Protein AF-A0A1Y0IK28-F1 (afdb_monomer)

Organism: NCBI:txid1903704

Foldseek 3Di:
DDDDLVRLVVDPVLVVVLVCCCVPPVLCNVVSVCVNGVVVCLPLNLLVLVVVCVDPVSVPDDGDDDDLVVQDLLNLLVVLLVLLCLLQLPCVLLVFDDFPPRDPDSVLSLLVNLLSLQLSLDRCVPQVRSGLVSCLVCLVPPSNVLQDHSVLSNQSSVCNVSNNPGDHDDDPSLLSNVQSCCVSLPHPDSDDDLVRVLVSLLVQLVVDQELQSLLSSLSNLCSNLQVDPPVSVQSSLQSSLVSLVSHDCPQADQLNVVSCVSNVDDCPDRDHSRDPVSSVVSLSSVSSVLSNVQVVCCVVPVDNDDPTVPPINDPDPD

Structure (mmCIF, N/CA/C/O backbone):
data_AF-A0A1Y0IK28-F1
#
_entry.id   AF-A0A1Y0IK28-F1
#
loop_
_atom_site.group_PDB
_atom_site.id
_atom_site.type_symbol
_atom_site.label_atom_id
_atom_site.label_alt_id
_atom_site.label_comp_id
_atom_site.label_asym_id
_atom_site.label_entity_id
_atom_site.label_seq_id
_atom_site.pdbx_PDB_ins_code
_atom_site.Cartn_x
_atom_site.Cartn_y
_atom_site.Cartn_z
_atom_site.occupancy
_atom_site.B_iso_or_equiv
_atom_site.auth_seq_id
_atom_site.auth_comp_id
_atom_site.auth_asym_id
_atom_site.auth_atom_id
_atom_site.pdbx_PDB_model_num
ATOM 1 N N . MET A 1 1 ? 36.609 -10.888 -15.584 1.00 31.58 1 MET A N 1
ATOM 2 C CA . MET A 1 1 ? 37.318 -10.846 -14.287 1.00 31.58 1 MET A CA 1
ATOM 3 C C . MET A 1 1 ? 36.252 -10.661 -13.217 1.00 31.58 1 MET A C 1
ATOM 5 O O . MET A 1 1 ? 35.307 -9.927 -13.472 1.00 31.58 1 MET A O 1
ATOM 9 N N . VAL A 1 2 ? 36.302 -11.416 -12.121 1.00 33.34 2 VAL A N 1
ATOM 10 C CA . VAL A 1 2 ? 35.296 -11.360 -11.045 1.00 33.34 2 VAL A CA 1
ATOM 11 C C . VAL A 1 2 ? 35.738 -10.275 -10.069 1.00 33.34 2 VAL A C 1
ATOM 13 O O . VAL A 1 2 ? 36.868 -10.359 -9.606 1.00 33.34 2 VAL A O 1
ATOM 16 N N . HIS A 1 3 ? 34.884 -9.293 -9.771 1.00 32.88 3 HIS A N 1
ATOM 17 C CA . HIS A 1 3 ? 35.179 -8.252 -8.784 1.00 32.88 3 HIS A CA 1
ATOM 18 C C . HIS A 1 3 ? 34.252 -8.384 -7.566 1.00 32.88 3 HIS A C 1
ATOM 20 O O . HIS A 1 3 ? 33.034 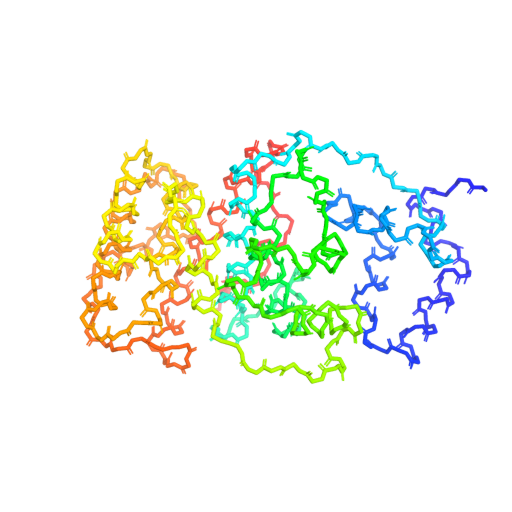-8.498 -7.696 1.00 32.88 3 HIS A O 1
ATOM 26 N N . THR A 1 4 ? 34.844 -8.417 -6.379 1.00 38.03 4 THR A N 1
ATOM 27 C CA . THR A 1 4 ? 34.206 -8.345 -5.060 1.00 38.03 4 THR A CA 1
ATOM 28 C C . THR A 1 4 ? 33.857 -6.893 -4.696 1.00 38.03 4 THR A C 1
ATOM 30 O O . THR A 1 4 ? 34.334 -5.948 -5.326 1.00 38.03 4 THR A O 1
ATOM 33 N N . THR A 1 5 ? 33.042 -6.684 -3.655 1.00 40.84 5 THR A N 1
ATOM 34 C CA . THR A 1 5 ? 32.586 -5.360 -3.170 1.00 40.84 5 THR A CA 1
ATOM 35 C C . THR A 1 5 ? 33.735 -4.378 -2.887 1.00 40.84 5 THR A C 1
ATOM 37 O O . THR A 1 5 ? 33.578 -3.173 -3.057 1.00 40.84 5 THR A O 1
ATOM 40 N N . LEU A 1 6 ? 34.906 -4.892 -2.492 1.00 40.84 6 LEU A N 1
ATOM 41 C CA . LEU A 1 6 ? 36.129 -4.118 -2.237 1.00 40.84 6 LEU A CA 1
ATOM 42 C C . LEU A 1 6 ? 36.927 -3.798 -3.514 1.00 40.84 6 LEU A C 1
ATOM 44 O O . LEU A 1 6 ? 37.669 -2.819 -3.549 1.00 40.84 6 LEU A O 1
ATOM 48 N N . GLU A 1 7 ? 36.769 -4.590 -4.573 1.00 45.28 7 GLU A N 1
ATOM 49 C CA . GLU A 1 7 ? 37.438 -4.367 -5.861 1.00 45.28 7 GLU A CA 1
ATOM 50 C C . GLU A 1 7 ? 36.702 -3.305 -6.699 1.00 45.28 7 GLU A C 1
ATOM 52 O O . GLU A 1 7 ? 37.346 -2.533 -7.404 1.00 45.28 7 GLU A O 1
ATOM 57 N N . TYR A 1 8 ? 35.379 -3.171 -6.528 1.00 48.06 8 TYR A N 1
ATOM 58 C CA . TYR A 1 8 ? 34.545 -2.140 -7.166 1.00 48.06 8 TYR A CA 1
ATOM 59 C C . TYR A 1 8 ? 34.942 -0.711 -6.759 1.00 48.06 8 TYR A C 1
ATOM 61 O O . TYR A 1 8 ? 35.032 0.188 -7.593 1.00 48.06 8 TYR A O 1
ATOM 69 N N . GLN A 1 9 ? 35.254 -0.497 -5.474 1.00 49.47 9 GLN A N 1
ATOM 70 C CA . GLN A 1 9 ? 35.713 0.803 -4.966 1.00 49.47 9 GLN A CA 1
ATOM 71 C C . GLN A 1 9 ? 37.064 1.237 -5.548 1.00 49.47 9 GLN A C 1
ATOM 73 O O . GLN A 1 9 ? 37.469 2.380 -5.339 1.00 49.47 9 GLN A O 1
ATOM 78 N N . ASN A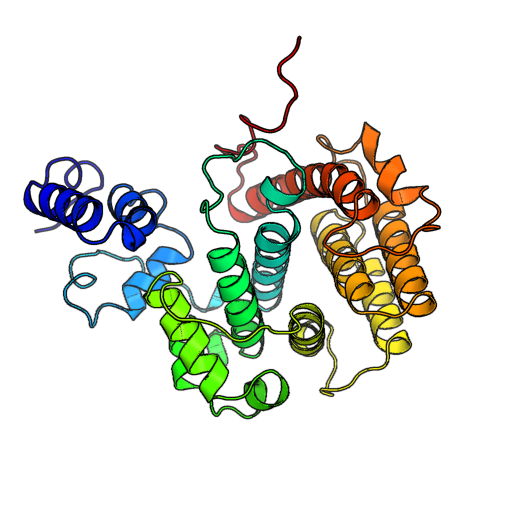 1 10 ? 37.761 0.367 -6.279 1.00 53.41 10 ASN A N 1
ATOM 79 C CA . ASN A 1 10 ? 39.044 0.656 -6.907 1.00 53.41 10 ASN A CA 1
ATOM 80 C C . ASN A 1 10 ? 38.994 0.609 -8.441 1.00 53.41 10 ASN A C 1
ATOM 82 O O . ASN A 1 10 ? 40.014 0.900 -9.059 1.00 53.41 10 ASN A O 1
ATOM 86 N N . ASP A 1 11 ? 37.842 0.308 -9.055 1.00 59.81 11 ASP A N 1
ATOM 87 C CA . ASP A 1 11 ? 37.682 0.291 -10.512 1.00 59.81 11 ASP A CA 1
ATOM 88 C C . ASP A 1 11 ? 37.567 1.733 -11.063 1.00 59.81 11 ASP A C 1
ATOM 90 O O . ASP A 1 11 ? 36.574 2.430 -10.807 1.00 59.81 11 ASP A O 1
ATOM 94 N N . PRO A 1 12 ? 38.570 2.221 -11.823 1.00 63.06 12 PRO A N 1
ATOM 95 C CA . PRO A 1 12 ? 38.566 3.585 -12.344 1.00 63.06 12 PRO A CA 1
ATOM 96 C C . PRO A 1 12 ? 37.476 3.818 -13.393 1.00 63.06 12 PRO A C 1
ATOM 98 O O . PRO A 1 12 ? 36.984 4.937 -13.513 1.00 63.06 12 PRO A O 1
ATOM 101 N N . TRP A 1 13 ? 37.085 2.790 -14.153 1.00 60.28 13 TRP A N 1
ATOM 102 C CA . TRP A 1 13 ? 36.041 2.907 -15.168 1.00 60.28 13 TRP A CA 1
ATOM 103 C C . TRP A 1 13 ? 34.675 3.112 -14.515 1.00 60.28 13 TRP A C 1
ATOM 105 O O . TRP A 1 13 ? 33.950 4.023 -14.908 1.00 60.28 13 TRP A O 1
ATOM 115 N N . LEU A 1 14 ? 34.363 2.354 -13.460 1.00 55.91 14 LEU A N 1
ATOM 116 C CA . LEU A 1 14 ? 33.107 2.497 -12.716 1.00 55.91 14 LEU A CA 1
ATOM 117 C C . LEU A 1 14 ? 33.021 3.835 -11.975 1.00 55.91 14 LEU A C 1
ATOM 119 O O . LEU A 1 14 ? 31.977 4.480 -12.022 1.00 55.91 14 LEU A O 1
ATOM 123 N N . LYS A 1 15 ? 34.120 4.307 -11.369 1.00 64.19 15 LYS A N 1
ATOM 124 C CA . LYS A 1 15 ? 34.182 5.655 -10.769 1.00 64.19 15 LYS A CA 1
ATOM 125 C C . LYS A 1 15 ? 34.007 6.771 -11.795 1.00 64.19 15 LYS A C 1
ATOM 127 O O . LYS A 1 15 ? 33.359 7.779 -11.508 1.00 64.19 15 LYS A O 1
ATOM 132 N N . ASN A 1 16 ? 34.580 6.603 -12.986 1.00 63.50 16 ASN A N 1
ATOM 133 C CA . ASN A 1 16 ? 34.434 7.563 -14.075 1.00 63.50 16 ASN A CA 1
ATOM 134 C C . ASN A 1 16 ? 33.017 7.543 -14.651 1.00 63.50 16 ASN A C 1
ATOM 136 O O . ASN A 1 16 ? 32.470 8.609 -14.908 1.00 63.50 16 ASN A O 1
ATOM 140 N N . LEU A 1 17 ? 32.396 6.368 -14.790 1.00 62.00 17 LEU A N 1
ATOM 141 C CA . LEU A 1 17 ? 30.993 6.232 -15.178 1.00 62.00 17 LEU A CA 1
ATOM 142 C C . LEU A 1 17 ? 30.073 6.866 -14.131 1.00 62.00 17 LEU A C 1
ATOM 144 O O . LEU A 1 17 ? 29.188 7.635 -14.485 1.00 62.00 17 LEU A O 1
ATOM 148 N N . GLU A 1 18 ? 30.310 6.606 -12.845 1.00 63.19 18 GLU A N 1
ATOM 149 C CA . GLU A 1 18 ? 29.593 7.241 -11.741 1.00 63.19 18 GLU A CA 1
ATOM 150 C C . GLU A 1 18 ? 29.723 8.767 -11.792 1.00 63.19 18 GLU A C 1
ATOM 152 O O . GLU A 1 18 ? 28.719 9.470 -11.711 1.00 63.19 18 GLU A O 1
ATOM 157 N N . SER A 1 19 ? 30.938 9.287 -11.972 1.00 66.44 19 SER A N 1
ATOM 158 C CA . SER A 1 19 ? 31.191 10.730 -12.056 1.00 66.44 19 SER A CA 1
ATOM 159 C C . SER A 1 19 ? 30.551 11.350 -13.300 1.00 66.44 19 SER A C 1
ATOM 161 O O . SER A 1 19 ? 29.921 12.400 -13.206 1.00 66.44 19 SER A O 1
ATOM 163 N N . TYR A 1 20 ? 30.643 10.675 -14.448 1.00 61.88 20 TYR A N 1
ATOM 164 C CA . TYR A 1 20 ? 30.034 11.098 -15.707 1.00 61.88 20 TYR A CA 1
ATOM 165 C C . TYR A 1 20 ? 28.509 11.139 -15.606 1.00 61.88 20 TYR A C 1
ATOM 167 O O . TYR A 1 20 ? 27.895 12.151 -15.939 1.00 61.88 20 TYR A O 1
ATOM 175 N N . LEU A 1 21 ? 27.894 10.070 -15.094 1.00 57.62 21 LEU A N 1
ATOM 176 C CA . LEU A 1 21 ? 26.455 10.020 -14.861 1.00 57.62 21 LEU A CA 1
ATOM 177 C C . LEU A 1 21 ? 26.047 11.091 -13.850 1.00 57.62 21 LEU A C 1
ATOM 179 O O . LEU A 1 21 ? 25.073 11.791 -14.094 1.00 57.62 21 LEU A O 1
ATOM 183 N N . LYS A 1 22 ? 26.825 11.313 -12.783 1.00 62.31 22 LYS A N 1
ATOM 184 C CA . LYS A 1 22 ? 26.540 12.379 -11.813 1.00 62.31 22 LYS A CA 1
ATOM 185 C C . LYS A 1 22 ? 26.588 13.784 -12.396 1.00 62.31 22 LYS A C 1
ATOM 187 O O . LYS A 1 22 ? 25.794 14.638 -12.008 1.00 62.31 22 LYS A O 1
ATOM 192 N N . GLN A 1 23 ? 27.518 14.018 -13.312 1.00 63.25 23 GLN A N 1
ATOM 193 C CA . GLN A 1 23 ? 27.757 15.324 -13.910 1.00 63.25 23 GLN A CA 1
ATOM 194 C C . GLN A 1 23 ? 26.798 15.634 -15.066 1.00 63.25 23 GLN A C 1
ATOM 196 O O . GLN A 1 23 ? 26.321 16.760 -15.180 1.00 63.25 23 GLN A O 1
ATOM 201 N N . HIS A 1 24 ? 26.526 14.655 -15.927 1.00 55.44 24 HIS A N 1
ATOM 202 C CA . HIS A 1 24 ? 25.790 14.855 -17.181 1.00 55.44 24 HIS A CA 1
ATOM 203 C C . HIS A 1 24 ? 24.359 14.327 -17.141 1.00 55.44 24 HIS A C 1
ATOM 205 O O . HIS A 1 24 ? 23.525 14.741 -17.944 1.00 55.44 24 HIS A O 1
ATOM 211 N N . HIS A 1 25 ? 24.065 13.441 -16.194 1.00 51.84 25 HIS A N 1
ATOM 212 C CA . HIS A 1 25 ? 22.750 12.852 -16.012 1.00 51.84 25 HIS A CA 1
ATOM 213 C C . HIS A 1 25 ? 22.381 12.768 -14.519 1.00 51.84 25 HIS A C 1
ATOM 215 O O . HIS A 1 25 ? 22.138 11.671 -14.004 1.00 51.84 25 HIS A O 1
ATOM 221 N N . PRO A 1 26 ? 22.330 13.909 -13.801 1.00 50.34 26 PRO A N 1
ATOM 222 C CA . PRO A 1 26 ? 22.114 13.951 -12.351 1.00 50.34 26 PRO A CA 1
ATOM 223 C C . PRO A 1 26 ? 20.830 13.240 -11.887 1.00 50.34 26 PRO A C 1
ATOM 225 O O . PRO A 1 26 ? 20.744 12.812 -10.736 1.00 50.34 26 PRO A O 1
ATOM 228 N N . GLN A 1 27 ? 19.860 13.028 -12.782 1.00 41.38 27 GLN A N 1
ATOM 229 C CA . GLN A 1 27 ? 18.678 12.192 -12.556 1.00 41.38 27 GLN A CA 1
ATOM 230 C C . GLN A 1 27 ? 19.004 10.721 -12.215 1.00 41.38 27 GLN A C 1
ATOM 232 O O . GLN A 1 27 ? 18.218 10.049 -11.552 1.00 41.38 27 GLN A O 1
ATOM 237 N N . PHE A 1 28 ? 20.178 10.210 -12.603 1.00 44.12 28 PHE A N 1
ATOM 238 C CA . PHE A 1 28 ? 20.626 8.851 -12.285 1.00 44.12 28 PHE A CA 1
ATOM 239 C C . PHE A 1 28 ? 21.413 8.759 -10.966 1.00 44.12 28 PHE A C 1
ATOM 241 O O . PHE A 1 28 ? 21.763 7.652 -10.562 1.00 44.12 28 PHE A O 1
ATOM 248 N N . ASN A 1 29 ? 21.649 9.868 -10.247 1.00 45.81 29 ASN A N 1
ATOM 249 C CA . ASN A 1 29 ? 22.513 9.924 -9.053 1.00 45.81 29 ASN A CA 1
ATOM 250 C C . ASN A 1 29 ? 22.193 8.876 -7.987 1.00 45.81 29 ASN A C 1
ATOM 252 O O . ASN A 1 29 ? 23.097 8.291 -7.397 1.00 45.81 29 ASN A O 1
ATOM 256 N N . SER A 1 30 ? 20.909 8.623 -7.747 1.00 41.22 30 SER A N 1
ATOM 257 C CA . SER A 1 30 ? 20.460 7.648 -6.750 1.00 41.22 30 SER A CA 1
ATOM 258 C C . SER A 1 30 ? 20.647 6.199 -7.209 1.00 41.22 30 SER A C 1
ATOM 260 O O . SER A 1 30 ? 20.911 5.330 -6.389 1.00 41.22 30 SER A O 1
ATOM 262 N N . THR A 1 31 ? 20.558 5.925 -8.509 1.00 47.31 31 THR A N 1
ATOM 263 C CA . THR A 1 31 ? 20.833 4.603 -9.095 1.00 47.31 31 THR A CA 1
ATOM 264 C C . THR A 1 31 ? 22.338 4.347 -9.171 1.00 47.31 31 THR A C 1
ATOM 266 O O . THR A 1 31 ? 22.787 3.247 -8.872 1.00 47.31 31 THR A O 1
ATOM 269 N N . VAL A 1 32 ? 23.122 5.385 -9.458 1.00 49.44 32 VAL A N 1
ATOM 270 C CA . VAL A 1 32 ? 24.588 5.365 -9.446 1.00 49.44 32 VAL A CA 1
ATOM 271 C C . VAL A 1 32 ? 25.138 5.121 -8.036 1.00 49.44 32 VAL A C 1
ATOM 273 O O . VAL A 1 32 ? 25.991 4.257 -7.870 1.00 49.44 32 VAL A O 1
ATOM 276 N N . ALA A 1 33 ? 24.596 5.798 -7.015 1.00 46.38 33 ALA A N 1
ATOM 277 C CA . ALA A 1 33 ? 24.985 5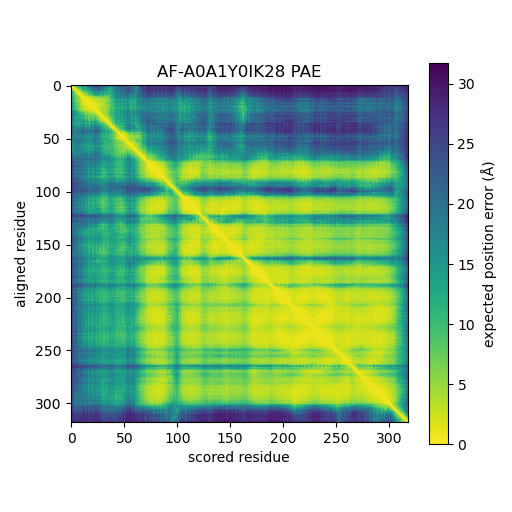.606 -5.612 1.00 46.38 33 ALA A CA 1
ATOM 278 C C . ALA A 1 33 ? 24.696 4.182 -5.082 1.00 46.38 33 ALA A C 1
ATOM 280 O O . ALA A 1 33 ? 25.389 3.686 -4.196 1.00 46.38 33 ALA A O 1
ATOM 281 N N . LEU A 1 34 ? 23.679 3.510 -5.633 1.00 45.28 34 LEU A N 1
ATOM 282 C CA . LEU A 1 34 ? 23.319 2.127 -5.294 1.00 45.28 34 LEU A CA 1
ATOM 283 C C . LEU A 1 34 ? 24.164 1.098 -6.058 1.00 45.28 34 LEU A C 1
ATOM 285 O O . LEU A 1 34 ? 24.439 0.016 -5.552 1.00 45.28 34 LEU A O 1
ATOM 289 N N . VAL A 1 35 ? 24.598 1.450 -7.267 1.00 47.09 35 VAL A N 1
ATOM 290 C CA . VAL A 1 35 ? 25.554 0.684 -8.075 1.00 47.09 35 VAL A CA 1
ATOM 291 C C . VAL A 1 35 ? 26.956 0.709 -7.442 1.00 47.09 35 VAL A C 1
ATOM 293 O O . VAL A 1 35 ? 27.664 -0.292 -7.495 1.00 47.09 35 VAL A O 1
ATOM 296 N N . SER A 1 36 ? 27.321 1.796 -6.752 1.00 42.22 36 SER A N 1
ATOM 297 C CA . SER A 1 36 ? 28.566 1.913 -5.977 1.00 42.22 36 SER A CA 1
ATOM 298 C C . SER A 1 36 ? 28.590 1.166 -4.634 1.00 42.22 36 SER A C 1
ATOM 300 O O . SER A 1 36 ? 29.669 0.987 -4.071 1.00 42.22 36 SER A O 1
ATOM 302 N N . ASP A 1 37 ? 27.442 0.697 -4.130 1.00 44.97 37 ASP A N 1
ATOM 303 C CA . ASP A 1 37 ? 27.337 -0.088 -2.891 1.00 44.97 37 ASP A CA 1
ATOM 304 C C . ASP A 1 37 ? 26.511 -1.370 -3.103 1.00 44.97 37 ASP A C 1
ATOM 306 O O . ASP A 1 37 ? 25.356 -1.507 -2.686 1.00 44.97 37 ASP A O 1
ATOM 310 N N . LEU A 1 38 ? 27.144 -2.347 -3.760 1.00 43.50 38 LEU A N 1
ATOM 311 C CA . LEU A 1 38 ? 26.556 -3.649 -4.097 1.00 43.50 38 LEU A CA 1
ATOM 312 C C . LEU A 1 38 ? 26.095 -4.466 -2.873 1.00 43.50 38 LEU A C 1
ATOM 314 O O . LEU A 1 38 ? 25.315 -5.404 -3.038 1.00 43.50 38 LEU A O 1
ATOM 318 N N . SER A 1 39 ? 26.523 -4.119 -1.652 1.00 38.53 39 SER A N 1
ATOM 319 C CA . SER A 1 39 ? 26.063 -4.791 -0.428 1.00 38.53 39 SER A CA 1
ATOM 320 C C . SER A 1 39 ? 24.572 -4.532 -0.148 1.00 38.53 39 SER A C 1
ATOM 322 O O . SER A 1 39 ? 23.845 -5.436 0.277 1.00 38.53 39 SER A O 1
ATOM 324 N N . ASN A 1 40 ? 24.086 -3.342 -0.519 1.00 37.53 40 ASN A N 1
ATOM 325 C CA . ASN A 1 40 ? 22.688 -2.921 -0.411 1.00 37.53 40 ASN A CA 1
ATOM 326 C C . ASN A 1 40 ? 21.835 -3.296 -1.645 1.00 37.53 40 ASN A C 1
ATOM 328 O O . ASN A 1 40 ? 20.605 -3.211 -1.607 1.00 37.53 40 ASN A O 1
ATOM 332 N N . ALA A 1 41 ? 22.460 -3.757 -2.737 1.00 39.16 41 ALA A N 1
ATOM 333 C CA . ALA A 1 41 ? 21.777 -4.187 -3.965 1.00 39.16 41 ALA A CA 1
ATOM 334 C C . ALA A 1 41 ? 21.125 -5.585 -3.863 1.00 39.16 41 ALA A C 1
ATOM 336 O O . ALA A 1 41 ? 20.357 -5.973 -4.744 1.00 39.16 41 ALA A O 1
ATOM 337 N N . SER A 1 42 ? 21.390 -6.322 -2.781 1.00 34.81 42 SER A N 1
ATOM 338 C CA . SER A 1 42 ? 20.982 -7.716 -2.526 1.00 34.81 42 SER A CA 1
ATOM 339 C C . SER A 1 42 ? 19.464 -7.957 -2.436 1.00 34.81 42 SER A C 1
ATOM 341 O O . SER A 1 42 ? 19.009 -9.093 -2.531 1.00 34.81 42 SER A O 1
ATOM 343 N N . GLY A 1 43 ? 18.654 -6.902 -2.309 1.00 47.16 43 GLY A N 1
ATOM 344 C CA . GLY A 1 43 ? 17.189 -6.990 -2.299 1.00 47.16 43 GLY A CA 1
ATOM 345 C C . GLY A 1 43 ? 16.542 -6.919 -3.691 1.00 47.16 43 GLY A C 1
ATOM 346 O O . GLY A 1 43 ? 17.064 -7.417 -4.684 1.00 47.16 43 GLY A O 1
ATOM 347 N N . PHE A 1 44 ? 15.395 -6.237 -3.780 1.00 39.41 44 PHE A N 1
ATOM 348 C CA . PHE A 1 44 ? 14.573 -6.068 -4.993 1.00 39.41 44 PHE A CA 1
ATOM 349 C C . PHE A 1 44 ? 15.308 -5.495 -6.226 1.00 39.41 44 PHE A C 1
ATOM 351 O O . PHE A 1 44 ? 14.817 -5.651 -7.340 1.00 39.41 44 PHE A O 1
ATOM 358 N N . PHE A 1 45 ? 16.475 -4.864 -6.050 1.00 45.56 45 PHE A N 1
ATOM 359 C CA . PHE A 1 45 ? 17.283 -4.297 -7.137 1.00 45.56 45 PHE A CA 1
ATOM 360 C C . PHE A 1 45 ? 18.143 -5.330 -7.871 1.00 45.56 45 PHE A C 1
ATOM 362 O O . PHE A 1 45 ? 18.262 -5.234 -9.089 1.00 45.56 45 PHE A O 1
ATOM 369 N N . SER A 1 46 ? 18.684 -6.336 -7.172 1.00 43.81 46 SER A N 1
ATOM 370 C CA . SER A 1 46 ? 19.390 -7.465 -7.796 1.00 43.81 46 SER A CA 1
ATOM 371 C C . SER A 1 46 ? 18.535 -8.057 -8.927 1.00 43.81 46 SER A C 1
ATOM 373 O O . SER A 1 46 ? 18.953 -8.137 -10.080 1.00 43.81 46 SER A O 1
ATOM 375 N N . ARG A 1 47 ? 17.264 -8.327 -8.628 1.00 46.72 47 ARG A N 1
ATOM 376 C CA . ARG A 1 47 ? 16.246 -8.808 -9.564 1.00 46.72 47 ARG A CA 1
ATOM 377 C C . ARG A 1 47 ? 16.054 -7.905 -10.784 1.00 46.72 47 ARG A C 1
ATOM 379 O O . ARG A 1 47 ? 16.003 -8.417 -11.897 1.00 46.72 47 ARG A O 1
ATOM 386 N N . ASP A 1 48 ? 15.928 -6.596 -10.591 1.00 49.09 48 ASP A N 1
ATOM 387 C CA . ASP A 1 48 ? 15.711 -5.654 -11.696 1.00 49.09 48 ASP A CA 1
ATOM 388 C C . ASP A 1 48 ? 16.953 -5.572 -12.604 1.00 49.09 48 ASP A C 1
ATOM 390 O O . ASP A 1 48 ? 16.823 -5.594 -13.826 1.00 49.09 48 ASP A O 1
ATOM 394 N N . ILE A 1 49 ? 18.156 -5.611 -12.020 1.00 49.50 49 ILE A N 1
ATOM 395 C CA . ILE A 1 49 ? 19.428 -5.674 -12.757 1.00 49.50 49 ILE A CA 1
ATOM 396 C C . ILE A 1 49 ? 19.542 -6.986 -13.550 1.00 49.50 49 ILE A C 1
ATOM 398 O O . ILE A 1 49 ? 19.930 -6.960 -14.715 1.00 49.50 49 ILE A O 1
ATOM 402 N N . ARG A 1 50 ? 19.148 -8.134 -12.969 1.00 53.12 50 ARG A N 1
ATOM 403 C CA . ARG A 1 50 ? 19.116 -9.443 -13.660 1.00 53.12 50 ARG A CA 1
ATOM 404 C C . ARG A 1 50 ? 18.266 -9.395 -14.923 1.00 53.12 50 ARG A C 1
ATOM 406 O O . ARG A 1 50 ? 18.654 -9.929 -15.952 1.00 53.12 50 ARG A O 1
ATOM 413 N N . LEU A 1 51 ? 17.077 -8.807 -14.817 1.00 46.84 51 LEU A N 1
ATOM 414 C CA . LEU A 1 51 ? 16.115 -8.737 -15.915 1.00 46.84 51 LEU A CA 1
ATOM 415 C C . LEU A 1 51 ? 16.554 -7.739 -16.995 1.00 46.84 51 LEU A C 1
ATOM 417 O O . LEU A 1 51 ? 16.208 -7.916 -18.159 1.00 46.84 51 LEU A O 1
ATOM 421 N N . ALA A 1 52 ? 17.349 -6.737 -16.620 1.00 50.19 52 ALA A N 1
ATOM 422 C CA . ALA A 1 52 ? 17.943 -5.766 -17.527 1.00 50.19 52 ALA A CA 1
ATOM 423 C C . ALA A 1 52 ? 19.320 -6.193 -18.075 1.00 50.19 52 ALA A C 1
ATOM 425 O O . ALA A 1 52 ? 19.960 -5.397 -18.755 1.00 50.19 52 ALA A O 1
ATOM 426 N N . GLN A 1 53 ? 19.768 -7.440 -17.852 1.00 52.75 53 GLN A N 1
ATOM 427 C CA . GLN A 1 53 ? 21.057 -7.951 -18.354 1.00 52.75 53 GLN A CA 1
ATOM 428 C C . GLN A 1 53 ? 21.199 -7.924 -19.881 1.00 52.75 53 GLN A C 1
ATOM 430 O O . GLN A 1 53 ? 22.292 -8.143 -20.371 1.00 52.75 53 GLN A O 1
ATOM 435 N N . ASN A 1 54 ? 20.138 -7.643 -20.638 1.00 43.81 54 ASN A N 1
ATOM 436 C CA . ASN A 1 54 ? 20.232 -7.429 -22.085 1.00 43.81 54 ASN A CA 1
ATOM 437 C C . ASN A 1 54 ? 20.734 -6.018 -22.460 1.00 43.81 54 ASN A C 1
ATOM 439 O O . ASN A 1 54 ? 20.813 -5.697 -23.644 1.00 43.81 54 ASN A O 1
ATOM 443 N N . PHE A 1 55 ? 20.999 -5.149 -21.479 1.00 43.16 55 PHE A N 1
ATOM 444 C CA . PHE A 1 55 ? 21.542 -3.811 -21.698 1.00 43.16 55 PHE A CA 1
ATOM 445 C C . PHE A 1 55 ? 23.015 -3.748 -21.261 1.00 43.16 55 PHE A C 1
ATOM 447 O O . PHE A 1 55 ? 23.329 -4.181 -20.147 1.00 43.16 55 PHE A O 1
ATOM 454 N N . PRO A 1 56 ? 23.901 -3.098 -22.043 1.00 43.91 56 PRO A N 1
ATOM 455 C CA . PRO A 1 56 ? 25.349 -3.111 -21.801 1.00 43.91 56 PRO A CA 1
ATOM 456 C C . PRO A 1 56 ? 25.776 -2.631 -20.410 1.00 43.91 56 PRO A C 1
ATOM 458 O O . PRO A 1 56 ? 26.759 -3.110 -19.851 1.00 43.91 56 PRO A O 1
ATOM 461 N N . VAL A 1 57 ? 25.032 -1.685 -19.826 1.00 43.06 57 VAL A N 1
ATOM 462 C CA . VAL A 1 57 ? 25.336 -1.157 -18.489 1.00 43.06 57 VAL A CA 1
ATOM 463 C C . VAL A 1 57 ? 25.093 -2.191 -17.389 1.00 43.06 57 VAL A C 1
ATOM 465 O O . VAL A 1 57 ? 25.769 -2.142 -16.367 1.00 43.06 57 VAL A O 1
ATOM 468 N N . TYR A 1 58 ? 24.165 -3.134 -17.595 1.00 45.88 58 TYR A N 1
ATOM 469 C CA . TYR A 1 58 ? 23.772 -4.114 -16.584 1.00 45.88 58 TYR A CA 1
ATOM 470 C C . TYR A 1 58 ? 24.425 -5.496 -16.759 1.00 45.88 58 TYR A C 1
ATOM 472 O O . TYR A 1 58 ? 24.445 -6.287 -15.814 1.00 45.88 58 TYR A O 1
ATOM 480 N N . GLU A 1 59 ? 25.001 -5.776 -17.932 1.00 49.03 59 GLU A N 1
ATOM 481 C CA . GLU A 1 59 ? 25.738 -7.015 -18.243 1.00 49.03 59 GLU A CA 1
ATOM 482 C C . GLU A 1 59 ? 26.947 -7.251 -17.326 1.00 49.03 59 GLU A C 1
ATOM 484 O O . GLU A 1 59 ? 27.334 -8.393 -17.075 1.00 49.03 59 GLU A O 1
ATOM 489 N N . SER A 1 60 ? 27.533 -6.178 -16.791 1.00 50.03 60 SER A N 1
ATOM 490 C CA . SER A 1 60 ? 28.707 -6.232 -15.915 1.00 50.03 60 SER A CA 1
ATOM 491 C C . SER A 1 60 ? 28.389 -6.668 -14.479 1.00 50.03 60 SER A C 1
ATOM 493 O O . SER A 1 60 ? 29.300 -7.053 -13.740 1.00 50.03 60 SER A O 1
ATOM 495 N N . PHE A 1 61 ? 27.115 -6.656 -14.063 1.00 49.47 61 PHE A N 1
ATOM 496 C CA . PHE A 1 61 ? 26.738 -7.004 -12.695 1.00 49.47 61 PHE A CA 1
ATOM 497 C C . PHE A 1 61 ? 26.567 -8.511 -12.506 1.00 49.47 61 PHE A C 1
ATOM 499 O O . PHE A 1 61 ? 25.782 -9.184 -13.185 1.00 49.47 61 PHE A O 1
ATOM 506 N N . ARG A 1 62 ? 27.234 -9.044 -11.478 1.00 50.53 62 ARG A N 1
ATOM 507 C CA . ARG A 1 62 ? 26.972 -10.392 -10.975 1.00 50.53 62 ARG A CA 1
ATOM 508 C C . ARG A 1 62 ? 25.785 -10.349 -10.021 1.00 50.53 62 ARG A C 1
ATOM 510 O O . ARG A 1 62 ? 25.889 -9.840 -8.912 1.00 50.53 62 ARG A O 1
ATOM 517 N N . VAL A 1 63 ? 24.673 -10.926 -10.455 1.00 54.62 63 VAL A N 1
ATOM 518 C CA . VAL A 1 63 ? 23.436 -10.970 -9.676 1.00 54.62 63 VAL A CA 1
ATOM 519 C C . VAL A 1 63 ? 23.140 -12.398 -9.213 1.00 54.62 63 VAL A C 1
ATOM 521 O O . VAL A 1 63 ? 23.289 -13.349 -9.987 1.00 54.62 63 VAL A O 1
ATOM 524 N N . GLU A 1 64 ? 22.697 -12.567 -7.970 1.00 54.19 64 GLU A N 1
ATOM 525 C CA . GLU A 1 64 ? 22.207 -13.855 -7.476 1.00 54.19 64 GLU A CA 1
ATOM 526 C C . GLU A 1 64 ? 20.881 -14.269 -8.152 1.00 54.19 64 GLU A C 1
ATOM 528 O O . GLU A 1 64 ? 20.080 -13.417 -8.548 1.00 54.19 64 GLU A O 1
ATOM 533 N N . PRO A 1 65 ? 20.629 -15.577 -8.346 1.00 53.38 65 PRO A N 1
ATOM 534 C CA . PRO A 1 65 ? 19.353 -16.051 -8.866 1.00 53.38 65 PRO A CA 1
ATOM 535 C C . PRO A 1 65 ? 18.216 -15.702 -7.904 1.00 53.38 65 PRO A C 1
ATOM 537 O O . PRO A 1 65 ? 18.280 -15.981 -6.711 1.00 53.38 65 PRO A O 1
ATOM 540 N N . VAL A 1 66 ? 17.139 -15.139 -8.441 1.00 56.38 66 VAL A N 1
ATOM 541 C CA . VAL A 1 66 ? 15.952 -14.799 -7.655 1.00 56.38 66 VAL A CA 1
ATOM 542 C C . VAL A 1 66 ? 15.132 -16.063 -7.425 1.00 56.38 66 VAL A C 1
ATOM 544 O O . VAL A 1 66 ? 14.675 -16.684 -8.387 1.00 56.38 66 VAL A O 1
ATOM 547 N N . ASN A 1 67 ? 14.921 -16.431 -6.159 1.00 59.53 67 ASN A N 1
ATOM 548 C CA . ASN A 1 67 ? 14.005 -17.511 -5.810 1.00 59.53 67 ASN A CA 1
ATOM 549 C C . ASN A 1 67 ? 12.562 -17.073 -6.110 1.00 59.53 67 ASN A C 1
ATOM 551 O O . ASN A 1 67 ? 12.018 -16.207 -5.427 1.00 59.53 67 ASN A O 1
ATOM 555 N N . ARG A 1 68 ? 11.944 -17.657 -7.141 1.00 57.91 68 ARG A N 1
ATOM 556 C CA . ARG A 1 68 ? 10.567 -17.332 -7.552 1.00 57.91 68 ARG A CA 1
ATOM 557 C C . ARG A 1 68 ? 9.540 -17.710 -6.485 1.00 57.91 68 ARG A C 1
ATOM 559 O O . ARG A 1 68 ? 8.553 -16.996 -6.336 1.00 57.91 68 ARG A O 1
ATOM 566 N N . ASP A 1 69 ? 9.823 -18.751 -5.707 1.00 59.31 69 ASP A N 1
ATOM 567 C CA . ASP A 1 69 ? 8.936 -19.262 -4.658 1.00 59.31 69 ASP A CA 1
ATOM 568 C C . ASP A 1 69 ? 8.985 -18.414 -3.386 1.00 59.31 69 ASP A C 1
ATOM 570 O O . ASP A 1 69 ? 8.132 -18.553 -2.514 1.00 59.31 69 ASP A O 1
ATOM 574 N N . ALA A 1 70 ? 9.940 -17.480 -3.288 1.00 59.03 70 ALA A N 1
ATOM 575 C CA . ALA A 1 70 ? 9.898 -16.475 -2.238 1.00 59.03 70 ALA A CA 1
ATOM 576 C C . ALA A 1 70 ? 8.652 -15.580 -2.384 1.00 59.03 70 ALA A C 1
ATOM 578 O O . ALA A 1 70 ? 8.108 -15.139 -1.387 1.00 59.03 70 ALA A O 1
ATOM 579 N N . PHE A 1 71 ? 8.128 -15.346 -3.591 1.00 60.53 71 PHE A N 1
ATOM 580 C CA . PHE A 1 71 ? 7.085 -14.340 -3.836 1.00 60.53 71 PHE A CA 1
ATOM 581 C C . PHE A 1 71 ? 5.659 -14.883 -3.684 1.00 60.53 71 PHE A C 1
ATOM 583 O O . PHE A 1 71 ? 4.848 -14.816 -4.612 1.00 60.53 71 PHE A O 1
ATOM 590 N N . ASP A 1 72 ? 5.337 -15.402 -2.502 1.00 68.31 72 ASP A N 1
ATOM 591 C CA . ASP A 1 72 ? 3.967 -15.785 -2.171 1.00 68.31 72 ASP A CA 1
ATOM 592 C C . ASP A 1 72 ? 3.026 -14.561 -2.043 1.00 68.31 72 ASP A C 1
ATOM 594 O O . ASP A 1 72 ? 3.439 -13.393 -2.025 1.00 68.31 72 ASP A O 1
ATOM 598 N N . LYS A 1 73 ? 1.715 -14.822 -1.949 1.00 70.88 73 LYS A N 1
ATOM 599 C CA . LYS A 1 73 ? 0.685 -13.773 -1.831 1.00 70.88 73 LYS A CA 1
ATOM 600 C C . LYS A 1 73 ? 0.907 -12.854 -0.623 1.00 70.88 73 LYS A C 1
ATOM 602 O O . LYS A 1 73 ? 0.604 -11.664 -0.702 1.00 70.88 73 LYS A O 1
ATOM 607 N N . THR A 1 74 ? 1.442 -13.385 0.474 1.00 74.50 74 THR A N 1
ATOM 608 C CA . THR A 1 74 ? 1.706 -12.635 1.707 1.00 74.50 74 THR A CA 1
ATOM 609 C C . THR A 1 74 ? 2.883 -11.684 1.518 1.00 74.50 74 THR A C 1
ATOM 611 O O . THR A 1 74 ? 2.822 -10.531 1.948 1.00 74.50 74 THR A O 1
ATOM 614 N N . GLN A 1 75 ? 3.946 -12.122 0.842 1.00 71.19 75 GLN A N 1
ATOM 615 C CA . GLN A 1 75 ? 5.078 -11.267 0.501 1.00 71.19 75 GLN A CA 1
ATOM 616 C C . GLN A 1 75 ? 4.683 -10.156 -0.470 1.00 71.19 75 GLN A C 1
ATOM 618 O O . GLN A 1 75 ? 5.062 -9.005 -0.259 1.00 71.19 75 GLN A O 1
ATOM 623 N N . MET A 1 76 ? 3.869 -10.458 -1.482 1.00 74.62 76 MET A N 1
ATOM 624 C CA . MET A 1 76 ? 3.356 -9.443 -2.408 1.00 74.62 76 MET A CA 1
ATOM 625 C C . MET A 1 76 ? 2.529 -8.374 -1.686 1.00 74.62 76 MET A C 1
ATOM 627 O O . MET A 1 76 ? 2.735 -7.177 -1.893 1.00 74.62 76 MET A O 1
ATOM 631 N N . PHE A 1 77 ? 1.677 -8.798 -0.754 1.00 78.56 77 PHE A N 1
ATOM 632 C CA . PHE A 1 77 ? 0.905 -7.888 0.085 1.00 78.56 77 PHE A CA 1
ATOM 633 C C . PHE A 1 77 ? 1.807 -7.028 0.990 1.00 78.56 77 PHE A C 1
ATOM 635 O O . PHE A 1 77 ? 1.618 -5.816 1.084 1.00 78.56 77 PHE A O 1
ATOM 642 N N . ASN A 1 78 ? 2.852 -7.615 1.589 1.00 74.62 78 ASN A N 1
ATOM 643 C CA . ASN A 1 78 ? 3.852 -6.880 2.376 1.00 74.62 78 ASN A CA 1
ATOM 644 C C . ASN A 1 78 ? 4.578 -5.806 1.571 1.00 74.62 78 ASN A C 1
ATOM 646 O O . ASN A 1 78 ? 4.791 -4.702 2.072 1.00 74.62 78 ASN A O 1
ATOM 650 N N . VAL A 1 79 ? 4.969 -6.129 0.337 1.00 75.62 79 VAL A N 1
ATOM 651 C CA . VAL A 1 79 ? 5.636 -5.180 -0.559 1.00 75.62 79 VAL A CA 1
ATOM 652 C C . VAL A 1 79 ? 4.718 -4.006 -0.868 1.00 75.62 79 VAL A C 1
ATOM 654 O O . VAL A 1 79 ? 5.177 -2.862 -0.820 1.00 75.62 79 VAL A O 1
ATOM 657 N N . MET A 1 80 ? 3.431 -4.268 -1.115 1.00 82.25 80 MET A N 1
ATOM 658 C CA . MET A 1 80 ? 2.461 -3.205 -1.357 1.00 82.25 80 MET A CA 1
ATOM 659 C C . MET A 1 80 ? 2.284 -2.324 -0.117 1.00 82.25 80 MET A C 1
ATOM 661 O O . MET A 1 80 ? 2.467 -1.115 -0.217 1.00 82.25 80 MET A O 1
ATOM 665 N N . VAL A 1 81 ? 2.047 -2.909 1.064 1.00 83.81 81 VAL A N 1
ATOM 666 C CA . VAL A 1 81 ? 1.957 -2.157 2.332 1.00 83.81 81 VAL A CA 1
ATOM 667 C C . VAL A 1 81 ? 3.209 -1.313 2.565 1.00 83.81 81 VAL A C 1
ATOM 669 O O . VAL A 1 81 ? 3.108 -0.145 2.928 1.00 83.81 81 VAL A O 1
ATOM 672 N N . HIS A 1 82 ? 4.393 -1.851 2.273 1.00 77.81 82 HIS A N 1
ATOM 673 C CA . HIS A 1 82 ? 5.636 -1.101 2.390 1.00 77.81 82 HIS A CA 1
ATOM 674 C C . HIS A 1 82 ? 5.723 0.078 1.402 1.00 77.81 82 HIS A C 1
ATOM 676 O O . HIS A 1 82 ? 6.167 1.156 1.797 1.00 77.81 82 HIS A O 1
ATOM 682 N N . GLN A 1 83 ? 5.291 -0.077 0.142 1.00 80.12 83 GLN A N 1
ATOM 683 C CA . GLN A 1 83 ? 5.261 1.047 -0.807 1.00 80.12 83 GLN A CA 1
ATOM 684 C C . GLN A 1 83 ? 4.181 2.080 -0.475 1.00 80.12 83 GLN A C 1
ATOM 686 O O . GLN A 1 83 ? 4.435 3.273 -0.643 1.00 80.12 83 GLN A O 1
ATOM 691 N N . ILE A 1 84 ? 3.020 1.657 0.039 1.00 84.31 84 ILE A N 1
ATOM 692 C CA . ILE A 1 84 ? 1.997 2.566 0.571 1.00 84.31 84 ILE A CA 1
ATOM 693 C C . ILE A 1 84 ? 2.636 3.412 1.668 1.00 84.31 84 ILE A C 1
ATOM 695 O O . ILE A 1 84 ? 2.617 4.637 1.593 1.00 84.31 84 ILE A O 1
ATOM 699 N N . SER A 1 85 ? 3.301 2.777 2.635 1.00 76.88 85 SER A N 1
ATOM 700 C CA . SER A 1 85 ? 4.003 3.502 3.686 1.00 76.88 85 SER A CA 1
ATOM 701 C C . SER A 1 85 ? 5.080 4.446 3.138 1.00 76.88 85 SER A C 1
ATOM 703 O O . SER A 1 85 ? 5.208 5.560 3.627 1.00 76.88 85 SER A O 1
ATOM 705 N N . ASN A 1 86 ? 5.859 4.042 2.132 1.00 73.00 86 ASN A N 1
ATOM 706 C CA . ASN A 1 86 ? 6.919 4.897 1.582 1.00 73.00 86 ASN A CA 1
ATOM 707 C C . ASN A 1 86 ? 6.385 6.108 0.810 1.00 73.00 86 ASN A C 1
ATOM 709 O O . ASN A 1 86 ? 7.045 7.144 0.770 1.00 73.00 86 ASN A O 1
ATOM 713 N N . THR A 1 87 ? 5.211 5.962 0.199 1.00 78.44 87 THR A N 1
ATOM 714 C CA . THR A 1 87 ? 4.558 7.019 -0.574 1.00 78.44 87 THR A CA 1
ATOM 715 C C . THR A 1 87 ? 3.814 7.961 0.357 1.00 78.44 87 THR A C 1
ATOM 717 O O . THR A 1 87 ? 4.087 9.156 0.353 1.00 78.44 87 THR A O 1
ATOM 720 N N . PHE A 1 88 ? 2.930 7.416 1.200 1.00 76.62 88 PHE A N 1
ATOM 721 C CA . PHE A 1 88 ? 2.006 8.207 2.008 1.00 76.62 88 PHE A CA 1
ATOM 722 C C . PHE A 1 88 ? 2.560 8.694 3.340 1.00 76.62 88 PHE A C 1
ATOM 724 O O . PHE A 1 88 ? 2.068 9.672 3.890 1.00 76.62 88 PHE A O 1
ATOM 731 N N . LEU A 1 89 ? 3.592 8.031 3.858 1.00 71.25 89 LEU A N 1
ATOM 732 C CA . LEU A 1 89 ? 4.257 8.405 5.108 1.00 71.25 89 LEU A CA 1
ATOM 733 C C . LEU A 1 89 ? 5.638 9.003 4.830 1.00 71.25 89 LEU A C 1
ATOM 735 O O . LEU A 1 89 ? 6.549 8.905 5.654 1.00 71.25 89 LEU A O 1
ATOM 739 N N . HIS A 1 90 ? 5.820 9.576 3.637 1.00 68.38 90 HIS A N 1
ATOM 740 C CA . HIS A 1 90 ? 7.086 10.171 3.251 1.00 68.38 90 HIS A CA 1
ATOM 741 C C . HIS A 1 90 ? 7.402 11.369 4.171 1.00 68.38 90 HIS A C 1
ATOM 743 O O . HIS A 1 90 ? 6.561 12.261 4.291 1.00 68.38 90 HIS A O 1
ATOM 749 N N . PRO A 1 91 ? 8.611 11.469 4.766 1.00 62.44 91 PRO A N 1
ATOM 750 C CA . PRO A 1 91 ? 8.932 12.481 5.787 1.00 62.44 91 PRO A CA 1
ATOM 751 C C . PRO A 1 91 ? 8.661 13.937 5.377 1.00 62.44 91 PRO A C 1
ATOM 753 O O . PRO A 1 91 ? 8.322 14.779 6.204 1.00 62.44 91 PRO A O 1
ATOM 756 N N . GLN A 1 92 ? 8.744 14.227 4.075 1.00 62.72 92 GLN A N 1
ATOM 757 C CA . GLN A 1 92 ? 8.438 15.549 3.517 1.00 62.72 92 GLN A CA 1
ATOM 758 C C . GLN A 1 92 ? 6.974 15.995 3.726 1.00 62.72 92 GLN A C 1
ATOM 760 O O . GLN A 1 92 ? 6.691 17.181 3.617 1.00 62.72 92 GLN A O 1
ATOM 765 N N . TRP A 1 93 ? 6.046 15.065 3.977 1.00 58.56 93 TRP A N 1
ATOM 766 C CA . TRP A 1 93 ? 4.628 15.360 4.210 1.00 58.56 93 TRP A CA 1
ATOM 767 C C . TRP A 1 93 ? 4.332 15.590 5.692 1.00 58.56 93 TRP A C 1
ATOM 769 O O . TRP A 1 93 ? 3.410 16.325 6.024 1.00 58.56 93 TRP A O 1
ATOM 779 N N . SER A 1 94 ? 5.137 15.007 6.582 1.00 52.69 94 SER A N 1
ATOM 780 C CA . SER A 1 94 ? 5.010 15.135 8.037 1.00 52.69 94 SER A CA 1
ATOM 781 C C . SER A 1 94 ? 5.954 16.181 8.645 1.00 52.69 94 SER A C 1
ATOM 783 O O . SER A 1 94 ? 5.994 16.325 9.865 1.00 52.69 94 SER A O 1
ATOM 785 N N . GLY A 1 95 ? 6.752 16.875 7.823 1.00 52.03 95 GLY A N 1
ATOM 786 C CA . GLY A 1 95 ? 7.749 17.852 8.281 1.00 52.03 95 GLY A CA 1
ATOM 787 C C . GLY A 1 95 ? 8.934 17.235 9.034 1.00 52.03 95 GLY A C 1
ATOM 788 O O . GLY A 1 95 ? 9.638 17.942 9.748 1.00 52.03 95 GLY A O 1
ATOM 789 N N . LEU A 1 96 ? 9.149 15.923 8.898 1.00 55.19 96 LEU A N 1
ATOM 790 C CA . LEU A 1 96 ? 10.215 15.197 9.587 1.00 55.19 96 LEU A CA 1
ATOM 791 C C . LEU A 1 96 ? 11.488 15.134 8.724 1.00 55.19 96 LEU A C 1
ATOM 793 O O . LEU A 1 96 ? 11.414 15.115 7.491 1.00 55.19 96 LEU A O 1
ATOM 797 N N . SER A 1 97 ? 12.662 15.082 9.361 1.00 47.59 97 SER A N 1
ATOM 798 C CA . SER A 1 97 ? 13.955 14.947 8.676 1.00 47.59 97 SER A CA 1
ATOM 799 C C . SER A 1 97 ? 14.007 13.686 7.808 1.00 47.59 97 SER A C 1
ATOM 801 O O . SER A 1 97 ? 13.546 12.610 8.196 1.00 47.59 97 SER A O 1
ATOM 803 N N . LYS A 1 98 ? 14.560 13.817 6.594 1.00 49.09 98 LYS A N 1
ATOM 804 C CA . LYS A 1 98 ? 14.748 12.689 5.672 1.00 49.09 98 LYS A CA 1
ATOM 805 C C . LYS A 1 98 ? 15.837 11.764 6.228 1.00 49.09 98 LYS A C 1
ATOM 807 O O . LYS A 1 98 ? 16.979 12.192 6.330 1.00 49.09 98 LYS A O 1
ATOM 812 N N . GLY A 1 99 ? 15.495 10.508 6.516 1.00 47.31 99 GLY A N 1
ATOM 813 C CA . GLY A 1 99 ? 16.489 9.448 6.721 1.00 47.31 99 GLY A CA 1
ATOM 814 C C . GLY A 1 99 ? 17.090 8.948 5.399 1.00 47.31 99 GLY A C 1
ATOM 815 O O . GLY A 1 99 ? 16.479 9.106 4.339 1.00 47.31 99 GLY A O 1
ATOM 816 N N . ALA A 1 100 ? 18.254 8.294 5.463 1.00 39.53 100 ALA A N 1
ATOM 817 C CA . ALA A 1 100 ? 19.058 7.868 4.304 1.00 39.53 100 ALA A CA 1
ATOM 818 C C . ALA A 1 100 ? 18.351 6.925 3.293 1.00 39.53 100 ALA A C 1
ATOM 820 O O . ALA A 1 100 ? 18.760 6.848 2.137 1.00 39.53 100 ALA A O 1
ATOM 821 N N . TYR A 1 101 ? 17.266 6.244 3.685 1.00 40.84 101 TYR A N 1
ATOM 822 C CA . TYR A 1 101 ? 16.546 5.274 2.836 1.00 40.84 101 TYR A CA 1
ATOM 823 C C . TYR A 1 101 ? 15.451 5.858 1.932 1.00 40.84 101 TYR A C 1
ATOM 825 O O . TYR A 1 101 ? 14.937 5.156 1.055 1.00 40.84 101 TYR A O 1
ATOM 833 N N . PHE A 1 102 ? 15.045 7.113 2.128 1.00 47.88 102 PHE A N 1
ATOM 834 C CA . PHE A 1 102 ? 14.037 7.720 1.263 1.00 47.88 102 PHE A CA 1
ATOM 835 C C . PHE A 1 102 ? 14.714 8.361 0.059 1.00 47.88 102 PHE A C 1
ATOM 837 O O . PHE A 1 102 ? 15.467 9.326 0.200 1.00 47.88 102 PHE A O 1
ATOM 844 N N . ARG A 1 103 ? 14.405 7.866 -1.152 1.00 53.53 103 ARG A N 1
ATOM 845 C CA . ARG A 1 103 ? 14.719 8.637 -2.362 1.00 53.53 103 ARG A CA 1
ATOM 846 C C . ARG A 1 103 ? 14.099 10.031 -2.214 1.00 53.53 103 ARG A C 1
ATOM 848 O O . ARG A 1 103 ? 12.948 10.111 -1.789 1.00 53.53 103 ARG A O 1
ATOM 855 N N . PRO A 1 104 ? 14.833 11.107 -2.541 1.00 53.03 104 PRO A N 1
ATOM 856 C CA . PRO A 1 104 ? 14.417 12.466 -2.210 1.00 53.03 104 PRO A CA 1
ATOM 857 C C . PRO A 1 104 ? 13.135 12.911 -2.924 1.00 53.03 104 PRO A C 1
ATOM 859 O O . PRO A 1 104 ? 12.517 13.869 -2.458 1.00 53.03 104 PRO A O 1
ATOM 862 N N . GLU A 1 105 ? 12.754 12.230 -4.006 1.00 61.78 105 GLU A N 1
ATOM 863 C CA . GLU A 1 105 ? 11.644 12.560 -4.898 1.00 61.78 105 GLU A CA 1
ATOM 864 C C . GLU A 1 105 ? 10.377 11.752 -4.568 1.00 61.78 105 GLU A C 1
ATOM 866 O O . GLU A 1 105 ? 10.317 10.538 -4.771 1.00 61.78 105 GLU A O 1
ATOM 871 N N . VAL A 1 106 ? 9.313 12.446 -4.150 1.00 69.06 106 VAL A N 1
ATOM 872 C CA . VAL A 1 106 ? 7.956 11.888 -3.931 1.00 69.06 106 VAL A CA 1
ATOM 873 C C . VAL A 1 106 ? 7.477 11.082 -5.130 1.00 69.06 106 VAL A C 1
ATOM 875 O O . VAL A 1 106 ? 6.903 10.003 -5.002 1.00 69.06 106 VAL A O 1
ATOM 878 N N . ARG A 1 107 ? 7.725 11.656 -6.310 1.00 74.75 107 ARG A N 1
ATOM 879 C CA . ARG A 1 107 ? 7.235 11.181 -7.596 1.00 74.75 107 ARG A CA 1
ATOM 880 C C . ARG A 1 107 ? 7.736 9.775 -7.900 1.00 74.75 107 ARG A C 1
ATOM 882 O O . ARG A 1 107 ? 6.991 8.973 -8.450 1.00 74.75 107 ARG A O 1
ATOM 889 N N . TYR A 1 108 ? 8.960 9.455 -7.483 1.00 73.31 108 TYR A N 1
ATOM 890 C CA . TYR A 1 108 ? 9.516 8.116 -7.625 1.00 73.31 108 TYR A CA 1
ATOM 891 C C . TYR A 1 108 ? 8.690 7.080 -6.854 1.00 73.31 108 TYR A C 1
ATOM 893 O O . TYR A 1 108 ? 8.329 6.043 -7.408 1.00 73.31 108 TYR A O 1
ATOM 901 N N . HIS A 1 109 ? 8.364 7.357 -5.586 1.00 76.25 109 HIS A N 1
ATOM 902 C CA . HIS A 1 109 ? 7.577 6.433 -4.760 1.00 76.25 109 HIS A CA 1
ATOM 903 C C . HIS A 1 109 ? 6.136 6.323 -5.256 1.00 76.25 109 HIS A C 1
ATOM 905 O O . HIS A 1 109 ? 5.605 5.220 -5.292 1.00 76.25 109 HIS A O 1
ATOM 911 N N . TYR A 1 110 ? 5.558 7.426 -5.737 1.00 82.06 110 TYR A N 1
ATOM 912 C CA . TYR A 1 110 ? 4.237 7.442 -6.365 1.00 82.06 110 TYR A CA 1
ATOM 913 C C . TYR A 1 110 ? 4.157 6.512 -7.587 1.00 82.06 110 TYR A C 1
ATOM 915 O O . TYR A 1 110 ? 3.333 5.599 -7.614 1.00 82.06 110 TYR A O 1
ATOM 923 N N . ILE A 1 111 ? 5.063 6.674 -8.562 1.00 82.06 111 ILE A N 1
ATOM 924 C CA . ILE A 1 111 ? 5.112 5.808 -9.753 1.00 82.06 111 ILE A CA 1
ATOM 925 C C . ILE A 1 111 ? 5.349 4.353 -9.334 1.00 82.06 111 ILE A C 1
ATOM 927 O O . ILE A 1 111 ? 4.674 3.439 -9.807 1.00 82.06 111 ILE A O 1
ATOM 931 N N . LYS A 1 112 ? 6.285 4.129 -8.406 1.00 82.69 112 LYS A N 1
ATOM 932 C CA . LYS A 1 112 ? 6.611 2.793 -7.908 1.00 82.69 112 LYS A CA 1
ATOM 933 C C . LYS A 1 112 ? 5.407 2.116 -7.254 1.00 82.69 112 LYS A C 1
ATOM 935 O O . LYS A 1 112 ? 5.196 0.928 -7.474 1.00 82.69 112 LYS A O 1
ATOM 940 N N . LEU A 1 113 ? 4.615 2.852 -6.477 1.00 87.00 113 LEU A N 1
ATOM 941 C CA . LEU A 1 113 ? 3.413 2.319 -5.853 1.00 87.00 113 LEU A CA 1
ATOM 942 C C . LEU A 1 113 ? 2.405 1.847 -6.901 1.00 87.00 113 LEU A C 1
ATOM 944 O O . LEU A 1 113 ? 1.904 0.733 -6.781 1.00 87.00 113 LEU A O 1
ATOM 948 N N . ILE A 1 114 ? 2.156 2.644 -7.942 1.00 90.31 114 ILE A N 1
ATOM 949 C CA . ILE A 1 114 ? 1.241 2.265 -9.029 1.00 90.31 114 ILE A CA 1
ATOM 950 C C . ILE A 1 114 ? 1.740 1.005 -9.740 1.00 90.31 114 ILE A C 1
ATOM 952 O O . ILE A 1 114 ? 0.982 0.060 -9.946 1.00 90.31 114 ILE A O 1
ATOM 956 N N . LEU A 1 115 ? 3.029 0.947 -10.077 1.00 87.31 115 LEU A N 1
ATOM 957 C CA . LEU A 1 115 ? 3.594 -0.221 -10.750 1.00 87.31 115 LEU A CA 1
ATOM 958 C C . LEU A 1 115 ? 3.560 -1.478 -9.864 1.00 87.31 115 LEU A C 1
ATOM 960 O O . LEU A 1 115 ? 3.366 -2.579 -10.378 1.00 87.31 115 LEU A O 1
ATOM 964 N N . GLU A 1 116 ? 3.698 -1.340 -8.542 1.00 86.31 116 GLU A N 1
ATOM 965 C CA . GLU A 1 116 ? 3.487 -2.449 -7.605 1.00 86.31 116 GLU A CA 1
ATOM 966 C C . GLU A 1 116 ? 2.018 -2.881 -7.535 1.00 86.31 116 GLU A C 1
ATOM 968 O O . GLU A 1 116 ? 1.743 -4.079 -7.563 1.00 86.31 116 GLU A O 1
ATOM 973 N N . CYS A 1 117 ? 1.075 -1.935 -7.532 1.00 89.94 117 CYS A N 1
ATOM 974 C CA . CYS A 1 117 ? -0.362 -2.212 -7.603 1.00 89.94 117 CYS A CA 1
ATOM 975 C C . CYS A 1 117 ? -0.704 -3.078 -8.829 1.00 89.94 117 CYS A C 1
ATOM 977 O O . CYS A 1 117 ? -1.330 -4.132 -8.705 1.00 89.94 117 CYS A O 1
ATOM 979 N N . LEU A 1 118 ? -0.173 -2.725 -10.000 1.00 89.75 118 LEU A N 1
ATOM 980 C CA . LEU A 1 118 ? -0.334 -3.524 -11.218 1.00 89.75 118 LEU A CA 1
ATOM 981 C C . LEU A 1 118 ? 0.371 -4.884 -11.118 1.00 89.75 118 LEU A C 1
ATOM 983 O O . LEU A 1 118 ? -0.199 -5.917 -11.461 1.00 89.75 118 LEU A O 1
ATOM 987 N N . ARG A 1 119 ? 1.609 -4.919 -10.607 1.00 85.44 119 ARG A N 1
ATOM 988 C CA . ARG A 1 119 ? 2.386 -6.165 -10.470 1.00 85.44 119 ARG A CA 1
ATOM 989 C C . ARG A 1 119 ? 1.681 -7.192 -9.588 1.00 85.44 119 ARG A C 1
ATOM 991 O O . ARG A 1 119 ? 1.811 -8.390 -9.821 1.00 85.44 119 ARG A O 1
ATOM 998 N N . THR A 1 120 ? 0.940 -6.730 -8.588 1.00 82.62 120 THR A N 1
ATOM 999 C CA . THR A 1 120 ? 0.232 -7.596 -7.641 1.00 82.62 120 THR A CA 1
ATOM 1000 C C . THR A 1 120 ? -0.963 -8.348 -8.228 1.00 82.62 120 THR A C 1
ATOM 1002 O O . THR A 1 120 ? -1.392 -9.344 -7.651 1.00 82.62 120 THR A O 1
ATOM 1005 N N . GLN A 1 121 ? -1.415 -7.972 -9.429 1.00 84.56 121 GLN A N 1
ATOM 1006 C CA . GLN A 1 121 ? -2.455 -8.707 -10.159 1.00 84.56 121 GLN A CA 1
ATOM 1007 C C . GLN A 1 121 ? -1.971 -10.054 -10.716 1.00 84.56 121 GLN A C 1
ATOM 1009 O O . GLN A 1 121 ? -2.755 -10.843 -11.248 1.00 84.56 121 GLN A O 1
ATOM 1014 N N . PHE A 1 122 ? -0.675 -10.335 -10.585 1.00 80.12 122 PHE A N 1
ATOM 1015 C CA . PHE A 1 122 ? -0.042 -11.547 -11.070 1.00 80.12 122 PHE A CA 1
ATOM 1016 C C . PHE A 1 122 ? 0.537 -12.371 -9.923 1.00 80.12 122 PHE A C 1
ATOM 1018 O O . PHE A 1 122 ? 1.089 -11.848 -8.952 1.00 80.12 122 PHE A O 1
ATOM 1025 N N . ARG A 1 123 ? 0.492 -13.691 -10.076 1.00 69.12 123 ARG A N 1
ATOM 1026 C CA . ARG A 1 123 ? 1.203 -14.635 -9.216 1.00 69.12 123 ARG A CA 1
ATOM 1027 C C . ARG A 1 123 ? 2.573 -14.891 -9.825 1.00 69.12 123 ARG A C 1
ATOM 1029 O O . ARG A 1 123 ? 2.676 -15.521 -10.873 1.00 69.12 123 ARG A O 1
ATOM 1036 N N . SER A 1 124 ? 3.639 -14.410 -9.184 1.00 62.91 124 SER A N 1
ATOM 1037 C CA . SER A 1 124 ? 4.983 -14.387 -9.784 1.00 62.91 124 SER A CA 1
ATOM 1038 C C . SER A 1 124 ? 5.489 -15.737 -10.309 1.00 62.91 124 SER A C 1
ATOM 1040 O O . SER A 1 124 ? 6.157 -15.758 -11.344 1.00 62.91 124 SER A O 1
ATOM 1042 N N . ALA A 1 125 ? 5.156 -16.850 -9.648 1.00 59.44 125 ALA A N 1
ATOM 1043 C CA . ALA A 1 125 ? 5.563 -18.189 -10.078 1.00 59.44 125 ALA A CA 1
ATOM 1044 C C . ALA A 1 125 ? 4.770 -18.714 -11.295 1.00 59.44 125 ALA A C 1
ATOM 1046 O O . ALA A 1 125 ? 5.363 -19.307 -12.193 1.00 59.44 125 ALA A O 1
ATOM 1047 N N . GLU A 1 126 ? 3.457 -18.464 -11.349 1.00 64.00 126 GLU A N 1
ATOM 1048 C CA . GLU A 1 126 ? 2.546 -18.985 -12.385 1.00 64.00 126 GLU A CA 1
ATOM 1049 C C . GLU A 1 126 ? 2.526 -18.088 -13.635 1.00 64.00 126 GLU A C 1
ATOM 1051 O O . GLU A 1 126 ? 2.548 -18.569 -14.765 1.00 64.00 126 GLU A O 1
ATOM 1056 N N . ASP A 1 127 ? 2.538 -16.768 -13.443 1.00 62.81 127 ASP A N 1
ATOM 1057 C CA . ASP A 1 127 ? 2.341 -15.788 -14.515 1.00 62.81 127 ASP A CA 1
ATOM 1058 C C . ASP A 1 127 ? 3.638 -15.322 -15.189 1.00 62.81 127 ASP A C 1
ATOM 1060 O O . ASP A 1 127 ? 3.597 -14.578 -16.178 1.00 62.81 127 ASP A O 1
ATOM 1064 N N . GLY A 1 128 ? 4.796 -15.697 -14.636 1.00 62.66 128 GLY A N 1
ATOM 1065 C CA . GLY A 1 128 ? 6.102 -15.209 -15.087 1.00 62.66 128 GLY A CA 1
ATOM 1066 C C . GLY A 1 128 ? 6.294 -13.700 -14.884 1.00 62.66 128 GLY A C 1
ATOM 1067 O O . GLY A 1 128 ? 7.147 -13.094 -15.534 1.00 62.66 128 GLY A O 1
ATOM 1068 N N . VAL A 1 129 ? 5.500 -13.075 -14.007 1.00 61.56 129 VAL A N 1
ATOM 1069 C CA . VAL A 1 129 ? 5.615 -11.650 -13.676 1.00 61.56 129 VAL A CA 1
ATOM 1070 C C . VAL A 1 129 ? 6.516 -11.472 -12.477 1.00 61.56 129 VAL A C 1
ATOM 1072 O O . VAL A 1 129 ? 6.144 -11.735 -11.333 1.00 61.56 129 VAL A O 1
ATOM 1075 N N . ILE A 1 130 ? 7.723 -11.002 -12.761 1.00 62.41 130 ILE A N 1
ATOM 1076 C CA . ILE A 1 130 ? 8.773 -10.878 -11.760 1.00 62.41 130 ILE A CA 1
ATOM 1077 C C . ILE A 1 130 ? 8.956 -9.404 -11.384 1.00 62.41 130 ILE A C 1
ATOM 1079 O O . ILE A 1 130 ? 8.946 -9.098 -10.196 1.00 62.41 130 ILE A O 1
ATOM 1083 N N . GLY A 1 131 ? 9.024 -8.478 -12.351 1.00 66.31 131 GLY A N 1
ATOM 1084 C CA . GLY A 1 131 ? 9.239 -7.040 -12.107 1.00 66.31 131 GLY A CA 1
ATOM 1085 C C . GLY A 1 131 ? 8.384 -6.113 -12.974 1.00 66.31 131 GLY A C 1
ATOM 1086 O O . GLY A 1 131 ? 7.496 -6.570 -13.689 1.00 66.31 131 GLY A O 1
ATOM 1087 N N . TYR A 1 132 ? 8.652 -4.803 -12.927 1.00 70.50 132 TYR A N 1
ATOM 1088 C CA . TYR A 1 132 ? 7.861 -3.800 -13.664 1.00 70.50 132 TYR A CA 1
ATOM 1089 C C . TYR A 1 132 ? 7.982 -3.937 -15.182 1.00 70.50 132 TYR A C 1
ATOM 1091 O O . TYR A 1 132 ? 7.013 -3.727 -15.900 1.00 70.50 132 TYR A O 1
ATOM 1099 N N . TYR A 1 133 ? 9.130 -4.406 -15.674 1.00 68.56 133 TYR A N 1
ATOM 1100 C CA . TYR A 1 133 ? 9.288 -4.770 -17.081 1.00 68.56 133 TYR A CA 1
ATOM 1101 C C . TYR A 1 133 ? 8.280 -5.849 -17.513 1.00 68.56 133 TYR A C 1
ATOM 1103 O O . TYR A 1 133 ? 7.666 -5.757 -18.573 1.00 68.56 133 TYR A O 1
ATOM 1111 N N . SER A 1 134 ? 8.027 -6.849 -16.661 1.00 72.25 134 SER A N 1
ATOM 1112 C CA . SER A 1 134 ? 7.005 -7.865 -16.927 1.00 72.25 134 SER A CA 1
ATOM 1113 C C . SER A 1 134 ? 5.596 -7.261 -16.980 1.00 72.25 134 SER A C 1
ATOM 1115 O O . SER A 1 134 ? 4.790 -7.700 -17.795 1.00 72.25 134 SER A O 1
ATOM 1117 N N . VAL A 1 135 ? 5.316 -6.246 -16.151 1.00 80.38 135 VAL A N 1
ATOM 1118 C CA . VAL A 1 135 ? 4.053 -5.485 -16.184 1.00 80.38 135 VAL A CA 1
ATOM 1119 C C . VAL A 1 135 ? 3.914 -4.750 -17.518 1.00 80.38 135 VAL A C 1
ATOM 1121 O O . VAL A 1 135 ? 2.884 -4.883 -18.168 1.00 80.38 135 VAL A O 1
ATOM 1124 N N . TYR A 1 136 ? 4.964 -4.073 -17.991 1.00 80.62 136 TYR A N 1
ATOM 1125 C CA . TYR A 1 136 ? 4.969 -3.405 -19.297 1.00 80.62 136 TYR A CA 1
ATOM 1126 C C . TYR A 1 136 ? 4.716 -4.365 -20.468 1.00 80.62 136 TYR A C 1
ATOM 1128 O O . TYR A 1 136 ? 3.913 -4.072 -21.355 1.00 80.62 136 TYR A O 1
ATOM 1136 N N . HIS A 1 137 ? 5.366 -5.531 -20.481 1.00 79.06 137 HIS A N 1
ATOM 1137 C CA . HIS A 1 137 ? 5.158 -6.526 -21.539 1.00 79.06 137 HIS A CA 1
ATOM 1138 C C . HIS A 1 137 ? 3.772 -7.172 -21.499 1.00 79.06 137 HIS A C 1
ATOM 1140 O O . HIS A 1 137 ? 3.282 -7.630 -22.528 1.00 79.06 137 HIS A O 1
ATOM 1146 N N . LYS A 1 138 ? 3.127 -7.169 -20.331 1.00 86.12 138 LYS A N 1
ATOM 1147 C CA . LYS A 1 138 ? 1.759 -7.647 -20.127 1.00 86.12 138 LYS A CA 1
ATOM 1148 C C . LYS A 1 138 ? 0.747 -6.512 -19.980 1.00 86.12 138 LYS A C 1
ATOM 1150 O O . LYS A 1 138 ? -0.349 -6.750 -19.497 1.00 86.12 138 LYS A O 1
ATOM 1155 N N . ARG A 1 139 ? 1.061 -5.290 -20.417 1.00 90.56 139 ARG A N 1
ATOM 1156 C CA . ARG A 1 139 ? 0.169 -4.122 -20.275 1.00 90.56 139 ARG A CA 1
ATOM 1157 C C . ARG A 1 139 ? -1.210 -4.296 -20.923 1.00 90.56 139 ARG A C 1
ATOM 1159 O O . ARG A 1 139 ? -2.155 -3.648 -20.510 1.00 90.56 139 ARG A O 1
ATOM 1166 N N . HIS A 1 140 ? -1.326 -5.185 -21.911 1.00 91.88 140 HIS A N 1
ATOM 1167 C CA . HIS A 1 140 ? -2.593 -5.539 -22.557 1.00 91.88 140 HIS A CA 1
ATOM 1168 C C . HIS A 1 140 ? -3.315 -6.727 -21.880 1.00 91.88 140 HIS A C 1
ATOM 1170 O O . HIS A 1 140 ? -4.309 -7.216 -22.409 1.00 91.88 140 HIS A O 1
ATOM 1176 N N . ASP A 1 141 ? -2.815 -7.236 -20.747 1.00 91.19 141 ASP A N 1
ATOM 1177 C CA . ASP A 1 141 ? -3.459 -8.314 -19.988 1.00 91.19 141 ASP A CA 1
ATOM 1178 C C . ASP A 1 141 ? -4.787 -7.806 -19.385 1.00 91.19 141 ASP A C 1
ATOM 1180 O O . ASP A 1 141 ? -4.805 -6.732 -18.770 1.00 91.19 141 ASP A O 1
ATOM 1184 N N . PRO A 1 142 ? -5.901 -8.554 -19.513 1.00 88.06 142 PRO A N 1
ATOM 1185 C CA . PRO A 1 142 ? -7.208 -8.140 -18.991 1.00 88.06 142 PRO A CA 1
ATOM 1186 C C . PRO A 1 142 ? -7.217 -7.822 -17.489 1.00 88.06 142 PRO A C 1
ATOM 1188 O O . PRO A 1 142 ? -8.011 -7.004 -17.022 1.00 88.06 142 PRO A O 1
ATOM 1191 N N . ARG A 1 143 ? -6.305 -8.428 -16.720 1.00 87.50 143 ARG A N 1
ATOM 1192 C CA . ARG A 1 143 ? -6.149 -8.149 -15.286 1.00 87.50 143 ARG A CA 1
ATOM 1193 C C . ARG A 1 143 ? -5.588 -6.761 -14.997 1.00 87.50 143 ARG A C 1
ATOM 1195 O O . ARG A 1 143 ? -5.705 -6.300 -13.875 1.00 87.50 143 ARG A O 1
ATOM 1202 N N . LEU A 1 144 ? -4.964 -6.102 -15.967 1.00 90.31 144 LEU A N 1
ATOM 1203 C CA . LEU A 1 144 ? -4.476 -4.731 -15.812 1.00 90.31 144 LEU A CA 1
ATOM 1204 C C . LEU A 1 144 ? -5.435 -3.713 -16.418 1.00 90.31 144 LEU A C 1
ATOM 1206 O O . LEU A 1 144 ? -5.580 -2.626 -15.868 1.00 90.31 144 LEU A O 1
ATOM 1210 N N . ALA A 1 145 ? -6.127 -4.094 -17.493 1.00 86.38 145 ALA A N 1
ATOM 1211 C CA . ALA A 1 145 ? -7.006 -3.210 -18.255 1.00 86.38 145 ALA A CA 1
ATOM 1212 C C . ALA A 1 145 ? -8.148 -2.589 -17.429 1.00 86.38 145 ALA A C 1
ATOM 1214 O O . ALA A 1 145 ? -8.614 -1.503 -17.757 1.00 86.38 145 ALA A O 1
ATOM 1215 N N . HIS A 1 146 ? -8.59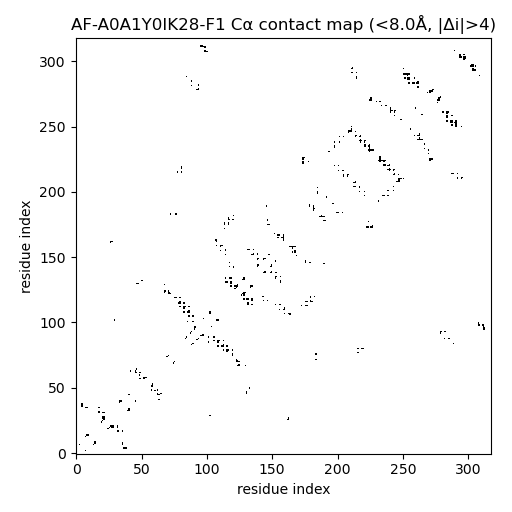4 -3.250 -16.355 1.00 84.31 146 HIS A N 1
ATOM 1216 C CA . HIS A 1 146 ? -9.617 -2.702 -15.455 1.00 84.31 146 HIS A CA 1
ATOM 1217 C C . HIS A 1 146 ? -9.064 -1.693 -14.429 1.00 84.31 146 HIS A C 1
ATOM 1219 O O . HIS A 1 146 ? -9.842 -1.027 -13.754 1.00 84.31 146 HIS A O 1
ATOM 1225 N N . ILE A 1 147 ? -7.737 -1.585 -14.291 1.00 91.12 147 ILE A N 1
ATOM 1226 C CA . ILE A 1 147 ? -7.065 -0.679 -13.348 1.00 91.12 147 ILE A CA 1
ATOM 1227 C C . ILE A 1 147 ? -6.546 0.555 -14.086 1.00 91.12 147 ILE A C 1
ATOM 1229 O O . ILE A 1 147 ? -6.816 1.683 -13.671 1.00 91.12 147 ILE A O 1
ATOM 1233 N N . LEU A 1 148 ? -5.783 0.337 -15.161 1.00 93.56 148 LEU A N 1
ATOM 1234 C CA . LEU A 1 148 ? -5.172 1.381 -15.982 1.00 93.56 148 LEU A CA 1
ATOM 1235 C C . LEU A 1 148 ? -5.109 0.949 -17.446 1.00 93.56 148 LEU A C 1
ATOM 1237 O O . LEU A 1 148 ? -4.926 -0.231 -17.752 1.00 93.56 148 LEU A O 1
ATOM 1241 N N . ASP A 1 149 ? -5.213 1.923 -18.346 1.00 93.06 149 ASP A N 1
ATOM 1242 C CA . ASP A 1 149 ? -5.039 1.685 -19.772 1.00 93.06 149 ASP A CA 1
ATOM 1243 C C . ASP A 1 149 ? -3.570 1.341 -20.114 1.00 93.06 149 ASP A C 1
ATOM 1245 O O . ASP A 1 149 ? -2.638 1.799 -19.437 1.00 93.06 149 ASP A O 1
ATOM 1249 N N . PRO A 1 150 ? -3.337 0.517 -21.153 1.00 92.31 150 PRO A N 1
ATOM 1250 C CA . PRO A 1 150 ? -1.998 0.067 -21.531 1.00 92.31 150 PRO A CA 1
ATOM 1251 C C . PRO A 1 150 ? -1.002 1.200 -21.813 1.00 92.31 150 PRO A C 1
ATOM 1253 O O . PRO A 1 150 ? 0.191 1.058 -21.527 1.00 92.31 150 PRO A O 1
ATOM 1256 N N . GLU A 1 151 ? -1.472 2.305 -22.381 1.00 92.69 151 GLU A N 1
ATOM 1257 C CA . GLU A 1 151 ? -0.686 3.477 -22.747 1.00 92.69 151 GLU A CA 1
ATOM 1258 C C . GLU A 1 151 ? -0.173 4.195 -21.492 1.00 92.69 151 GLU A C 1
ATOM 1260 O O . GLU A 1 151 ? 1.030 4.432 -21.373 1.00 92.69 151 GLU A O 1
ATOM 1265 N N . THR A 1 152 ? -1.030 4.415 -20.494 1.00 91.88 152 THR A N 1
ATOM 1266 C CA . THR A 1 152 ? -0.630 4.945 -19.183 1.00 91.88 152 THR A CA 1
ATOM 1267 C C . THR A 1 152 ? 0.391 4.035 -18.497 1.00 91.88 152 THR A C 1
ATOM 1269 O O . THR A 1 152 ? 1.371 4.521 -17.926 1.00 91.88 152 THR A O 1
ATOM 1272 N N . ILE A 1 153 ? 0.230 2.708 -18.577 1.00 89.75 153 ILE A N 1
ATOM 1273 C CA . ILE A 1 153 ? 1.208 1.749 -18.028 1.00 89.75 153 ILE A CA 1
ATOM 1274 C C . ILE A 1 153 ? 2.572 1.900 -18.719 1.00 89.75 153 ILE A C 1
ATOM 1276 O O . ILE A 1 153 ? 3.615 1.845 -18.054 1.00 89.75 153 ILE A O 1
ATOM 1280 N N . ALA A 1 154 ? 2.583 2.104 -20.040 1.00 84.31 154 ALA A N 1
ATOM 1281 C CA . ALA A 1 154 ? 3.806 2.351 -20.796 1.00 84.31 154 ALA A CA 1
ATOM 1282 C C . ALA A 1 154 ? 4.490 3.649 -20.347 1.00 84.31 154 ALA A C 1
ATOM 1284 O O . ALA A 1 154 ? 5.667 3.605 -19.986 1.00 84.31 154 ALA A O 1
ATOM 1285 N N . THR A 1 155 ? 3.746 4.754 -20.259 1.00 84.06 155 THR A N 1
ATOM 1286 C CA . THR A 1 155 ? 4.261 6.050 -19.793 1.00 84.06 155 THR A CA 1
ATOM 1287 C C . THR A 1 155 ? 4.796 5.979 -18.365 1.00 84.06 155 THR A C 1
ATOM 1289 O O . THR A 1 155 ? 5.866 6.510 -18.085 1.00 84.06 155 THR A O 1
ATOM 1292 N N . LEU A 1 156 ? 4.111 5.290 -17.446 1.00 83.62 156 LEU A N 1
ATOM 1293 C CA . LEU A 1 156 ? 4.581 5.118 -16.066 1.00 83.62 156 LEU A CA 1
ATOM 1294 C C . LEU A 1 156 ? 5.860 4.282 -15.986 1.00 83.62 156 LEU A C 1
ATOM 1296 O O . LEU A 1 156 ? 6.752 4.594 -15.195 1.00 83.62 156 LEU A O 1
ATOM 1300 N N . THR A 1 157 ? 5.955 3.225 -16.794 1.00 78.69 157 THR A N 1
ATOM 1301 C CA . THR A 1 157 ? 7.167 2.399 -16.861 1.00 78.69 157 THR A CA 1
ATOM 1302 C C . THR A 1 157 ? 8.332 3.228 -17.391 1.00 78.69 157 THR A C 1
ATOM 1304 O O . THR A 1 157 ? 9.392 3.257 -16.772 1.00 78.69 157 THR A O 1
ATOM 1307 N N . GLU A 1 158 ? 8.125 3.968 -18.479 1.00 71.62 158 GLU A N 1
ATOM 1308 C CA . GLU A 1 158 ? 9.128 4.869 -19.043 1.00 71.62 158 GLU A CA 1
ATOM 1309 C C . GLU A 1 158 ? 9.536 5.961 -18.045 1.00 71.62 158 GLU A C 1
ATOM 1311 O O . GLU A 1 158 ? 10.722 6.162 -17.800 1.00 71.62 158 GLU A O 1
ATOM 1316 N N . ALA A 1 159 ? 8.574 6.603 -17.376 1.00 73.81 159 ALA A N 1
ATOM 1317 C CA . ALA A 1 159 ? 8.839 7.605 -16.350 1.00 73.81 159 ALA A CA 1
ATOM 1318 C C . ALA A 1 159 ? 9.633 7.034 -15.164 1.00 73.81 159 ALA A C 1
ATOM 1320 O O . ALA A 1 159 ? 10.450 7.748 -14.579 1.00 73.81 159 ALA A O 1
ATOM 1321 N N . ARG A 1 160 ? 9.431 5.758 -14.802 1.00 73.12 160 ARG A N 1
ATOM 1322 C CA . ARG A 1 160 ? 10.233 5.071 -13.779 1.00 73.12 160 ARG A CA 1
ATOM 1323 C C . ARG A 1 160 ? 11.676 4.875 -14.232 1.00 73.12 160 ARG A C 1
ATOM 1325 O O . ARG A 1 160 ? 12.578 5.110 -13.431 1.00 73.12 160 ARG A O 1
ATOM 1332 N N . GLU A 1 161 ? 11.892 4.439 -15.471 1.00 63.28 161 GLU A N 1
ATOM 1333 C CA . GLU A 1 161 ? 13.236 4.197 -16.022 1.00 63.28 161 GLU A CA 1
ATOM 1334 C C . GLU A 1 161 ? 13.994 5.501 -16.311 1.00 63.28 161 GLU A C 1
ATOM 1336 O O . GLU A 1 161 ? 15.203 5.584 -16.107 1.00 63.28 161 GLU A O 1
ATOM 1341 N N . LEU A 1 162 ? 13.280 6.548 -16.728 1.00 59.88 162 LEU A N 1
ATOM 1342 C CA . LEU A 1 162 ? 13.824 7.876 -17.018 1.00 59.88 162 LEU A CA 1
ATOM 1343 C C . LEU A 1 162 ? 13.741 8.838 -15.816 1.00 59.88 162 LEU A C 1
ATOM 1345 O O . LEU A 1 162 ? 13.878 10.052 -15.983 1.00 59.88 162 LEU A O 1
ATOM 1349 N N . PHE A 1 163 ? 13.507 8.304 -14.611 1.00 57.69 163 PHE A N 1
ATOM 1350 C CA . PHE A 1 163 ? 13.498 9.012 -13.321 1.00 57.69 163 PHE A CA 1
ATOM 1351 C C . PHE A 1 163 ? 12.679 10.316 -13.310 1.00 57.69 163 PHE A C 1
ATOM 1353 O O . PHE A 1 163 ? 13.126 11.357 -12.840 1.00 57.69 163 PHE A O 1
ATOM 1360 N N . GLY A 1 164 ? 11.445 10.261 -13.816 1.00 55.91 164 GLY A N 1
ATOM 1361 C CA . GLY A 1 164 ? 10.463 11.341 -13.684 1.00 55.91 164 GLY A CA 1
ATOM 1362 C C . GLY A 1 164 ? 10.639 12.514 -14.650 1.00 55.91 164 GLY A C 1
ATOM 1363 O O . GLY A 1 164 ? 9.960 13.525 -14.486 1.00 55.91 164 GLY A O 1
ATOM 1364 N N . THR A 1 165 ? 11.502 12.385 -15.659 1.00 60.97 165 THR A N 1
ATOM 1365 C CA . THR A 1 165 ? 11.638 13.373 -16.749 1.00 60.97 165 THR A CA 1
ATOM 1366 C C . THR A 1 165 ? 10.443 13.382 -17.708 1.00 60.97 165 THR A C 1
ATOM 1368 O O . THR A 1 165 ? 10.214 14.373 -18.394 1.00 60.97 165 THR A O 1
ATOM 1371 N N . VAL A 1 166 ? 9.654 12.307 -17.716 1.00 65.56 166 VAL A N 1
ATOM 1372 C CA . VAL A 1 166 ? 8.423 12.167 -18.504 1.00 65.56 166 VAL A CA 1
ATOM 1373 C C . VAL A 1 166 ? 7.235 12.636 -17.677 1.00 65.56 166 VAL A C 1
ATOM 1375 O O . VAL A 1 166 ? 7.031 12.125 -16.574 1.00 65.56 166 VAL A O 1
ATOM 1378 N N . GLU A 1 167 ? 6.454 13.591 -18.186 1.00 75.50 167 GLU A N 1
ATOM 1379 C CA . GLU A 1 167 ? 5.174 13.992 -17.590 1.00 75.50 167 GLU A CA 1
ATOM 1380 C C . GLU A 1 167 ? 4.239 12.787 -17.461 1.00 75.50 167 GLU A C 1
ATOM 1382 O O . GLU A 1 167 ? 4.045 12.028 -18.405 1.00 75.50 167 GLU A O 1
ATOM 1387 N N . ILE A 1 168 ? 3.700 12.591 -16.258 1.00 80.06 168 ILE A N 1
ATOM 1388 C CA . ILE A 1 168 ? 2.747 11.516 -15.977 1.00 80.06 168 ILE A CA 1
ATOM 1389 C C . ILE A 1 168 ? 1.365 12.133 -15.773 1.00 80.06 168 ILE A C 1
ATOM 1391 O O . ILE A 1 168 ? 1.287 13.228 -15.206 1.00 80.06 168 ILE A O 1
ATOM 1395 N N . PRO A 1 169 ? 0.288 11.455 -16.198 1.00 81.25 169 PRO A N 1
ATOM 1396 C CA . PRO A 1 169 ? -1.057 11.903 -15.879 1.00 81.25 169 PRO A CA 1
ATOM 1397 C C . PRO A 1 169 ? -1.269 11.911 -14.362 1.00 81.25 169 PRO A C 1
ATOM 1399 O O . PRO A 1 169 ? -0.662 11.129 -13.624 1.00 81.25 169 PRO A O 1
ATOM 1402 N N . GLU A 1 170 ? -2.154 12.787 -13.897 1.00 82.19 170 GLU A N 1
ATOM 1403 C CA . GLU A 1 170 ? -2.664 12.707 -12.535 1.00 82.19 170 GLU A CA 1
ATOM 1404 C C . GLU A 1 170 ? -3.571 11.479 -12.426 1.00 82.19 170 GLU A C 1
ATOM 1406 O O . GLU A 1 170 ? -4.527 11.327 -13.189 1.00 82.19 170 GLU A O 1
ATOM 1411 N N . LEU A 1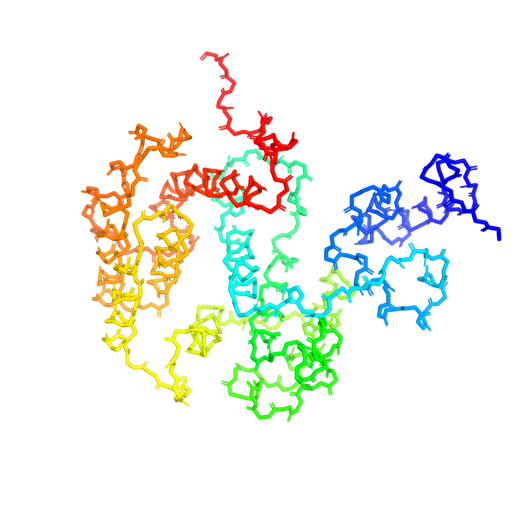 171 ? -3.244 10.575 -11.504 1.00 89.56 171 LEU A N 1
ATOM 1412 C CA . LEU A 1 171 ? -3.990 9.339 -11.306 1.00 89.56 171 LEU A CA 1
ATOM 1413 C C . LEU A 1 171 ? -4.592 9.299 -9.907 1.00 89.56 171 LEU A C 1
ATOM 1415 O O . LEU A 1 171 ? -3.925 9.613 -8.914 1.00 89.56 171 LEU A O 1
ATOM 1419 N N . ASP A 1 172 ? -5.831 8.815 -9.836 1.00 89.50 172 ASP A N 1
ATOM 1420 C CA . ASP A 1 172 ? -6.489 8.485 -8.577 1.00 89.50 172 ASP A CA 1
ATOM 1421 C C . ASP A 1 172 ? -5.838 7.238 -7.967 1.00 89.50 172 ASP A C 1
ATOM 1423 O O . ASP A 1 172 ? -6.231 6.087 -8.193 1.00 89.50 172 ASP A O 1
ATOM 1427 N N . ILE A 1 173 ? -4.784 7.491 -7.198 1.00 88.50 173 ILE A N 1
ATOM 1428 C CA . ILE A 1 173 ? -3.990 6.457 -6.551 1.00 88.50 173 ILE A CA 1
ATOM 1429 C C . ILE A 1 173 ? -4.815 5.648 -5.550 1.00 88.50 173 ILE A C 1
ATOM 1431 O O . ILE A 1 173 ? -4.572 4.452 -5.401 1.00 88.50 173 ILE A O 1
ATOM 1435 N N . ILE A 1 174 ? -5.811 6.254 -4.893 1.00 91.25 174 ILE A N 1
ATOM 1436 C CA . ILE A 1 174 ? -6.645 5.546 -3.919 1.00 91.25 174 ILE A CA 1
ATOM 1437 C C . ILE A 1 174 ? -7.553 4.550 -4.638 1.00 91.25 174 ILE A C 1
ATOM 1439 O O . ILE A 1 174 ? -7.650 3.399 -4.206 1.00 91.25 174 ILE A O 1
ATOM 1443 N N . ARG A 1 175 ? -8.140 4.931 -5.778 1.00 91.38 175 ARG A N 1
ATOM 1444 C CA . ARG A 1 175 ? -8.910 4.008 -6.625 1.00 91.38 175 ARG A CA 1
ATOM 1445 C C . ARG A 1 175 ? -8.052 2.868 -7.172 1.00 91.38 175 ARG A C 1
ATOM 1447 O O . ARG A 1 175 ? -8.479 1.712 -7.136 1.00 91.38 175 ARG A O 1
ATOM 1454 N N . ILE A 1 176 ? -6.835 3.166 -7.635 1.00 92.81 176 ILE A N 1
ATOM 1455 C CA . ILE A 1 176 ? -5.885 2.149 -8.120 1.00 92.81 176 ILE A CA 1
ATOM 1456 C C . ILE A 1 176 ? -5.534 1.162 -7.000 1.00 92.81 176 ILE A C 1
ATOM 1458 O O . ILE A 1 176 ? -5.566 -0.050 -7.218 1.00 92.81 176 ILE A O 1
ATOM 1462 N N . LEU A 1 177 ? -5.247 1.666 -5.795 1.00 92.00 177 LEU A N 1
ATOM 1463 C CA . LEU A 1 177 ? -4.953 0.847 -4.617 1.00 92.00 177 LEU A CA 1
ATOM 1464 C C . LEU A 1 177 ? -6.121 -0.060 -4.240 1.00 92.00 177 LEU A C 1
ATOM 1466 O O . LEU A 1 177 ? -5.909 -1.254 -4.031 1.00 92.00 177 LEU A O 1
ATOM 1470 N N . LYS A 1 178 ? -7.341 0.488 -4.172 1.00 91.75 178 LYS A N 1
ATOM 1471 C CA . LYS A 1 178 ? -8.558 -0.281 -3.870 1.00 91.75 178 LYS A CA 1
ATOM 1472 C C . LYS A 1 178 ? -8.740 -1.421 -4.862 1.00 91.75 178 LYS A C 1
ATOM 1474 O O . LYS A 1 178 ? -8.801 -2.572 -4.440 1.00 91.75 178 LYS A O 1
ATOM 1479 N N . SER A 1 179 ? -8.725 -1.102 -6.157 1.00 90.69 179 SER A N 1
ATOM 1480 C CA . SER A 1 179 ? -8.891 -2.080 -7.242 1.00 90.69 179 SER A CA 1
ATOM 1481 C C . SER A 1 179 ? -7.831 -3.178 -7.163 1.00 90.69 179 SER A C 1
ATOM 1483 O O . SER A 1 179 ? -8.136 -4.366 -7.218 1.00 90.69 179 SER A O 1
ATOM 1485 N N . SER A 1 180 ? -6.578 -2.788 -6.921 1.00 89.38 180 SER A N 1
ATOM 1486 C CA . SER A 1 180 ? -5.458 -3.730 -6.877 1.00 89.38 180 SER A CA 1
ATOM 1487 C C . SER A 1 180 ? -5.477 -4.646 -5.654 1.00 89.38 180 SER A C 1
ATOM 1489 O O . SER A 1 180 ? -4.957 -5.761 -5.702 1.00 89.38 180 SER A O 1
ATOM 1491 N N . MET A 1 181 ? -6.077 -4.197 -4.550 1.00 89.38 181 MET A N 1
ATOM 1492 C CA . MET A 1 181 ? -6.175 -4.969 -3.314 1.00 89.38 181 MET A CA 1
ATOM 1493 C C . MET A 1 181 ? -7.319 -5.984 -3.304 1.00 89.38 181 MET A C 1
ATOM 1495 O O . MET A 1 181 ? -7.300 -6.885 -2.463 1.00 89.38 181 MET A O 1
ATOM 1499 N N . LEU A 1 182 ? -8.275 -5.905 -4.236 1.00 89.44 182 LEU A N 1
ATOM 1500 C CA . LEU A 1 182 ? -9.432 -6.807 -4.284 1.00 89.44 182 LEU A CA 1
ATOM 1501 C C . LEU A 1 182 ? -9.021 -8.283 -4.300 1.00 89.44 182 LEU A C 1
ATOM 1503 O O . LEU A 1 182 ? -9.476 -9.074 -3.467 1.00 89.44 182 LEU A O 1
ATOM 1507 N N . VAL A 1 183 ? -8.069 -8.638 -5.163 1.00 83.94 183 VAL A N 1
ATOM 1508 C CA . VAL A 1 183 ? -7.552 -10.010 -5.276 1.00 83.94 183 VAL A CA 1
ATOM 1509 C C . VAL A 1 183 ? -6.880 -10.495 -3.985 1.00 83.94 183 VAL A C 1
ATOM 1511 O O . VAL A 1 183 ? -6.996 -11.665 -3.614 1.00 83.94 183 VAL A O 1
ATOM 1514 N N . HIS A 1 184 ? -6.210 -9.599 -3.255 1.00 84.12 184 HIS A N 1
ATOM 1515 C CA . HIS A 1 184 ? -5.540 -9.924 -1.994 1.00 84.12 184 HIS A CA 1
ATOM 1516 C C . HIS A 1 184 ? -6.509 -10.084 -0.830 1.00 84.12 184 HIS A C 1
ATOM 1518 O O . HIS A 1 184 ? -6.264 -10.880 0.076 1.00 84.12 184 HIS A O 1
ATOM 1524 N N . LEU A 1 185 ? -7.619 -9.356 -0.868 1.00 88.81 185 LEU A N 1
ATOM 1525 C CA . LEU A 1 185 ? -8.694 -9.484 0.104 1.00 88.81 185 LEU A CA 1
ATOM 1526 C C . LEU A 1 185 ? -9.606 -10.682 -0.209 1.00 88.81 185 LEU A C 1
ATOM 1528 O O . LEU A 1 185 ? -10.364 -11.118 0.662 1.00 88.81 185 LEU A O 1
ATOM 1532 N N . GLY A 1 186 ? -9.455 -11.290 -1.390 1.00 87.75 186 GLY A N 1
ATOM 1533 C CA . GLY A 1 186 ? -10.159 -12.496 -1.825 1.00 87.75 186 GLY A CA 1
ATOM 1534 C C . GLY A 1 186 ? -11.506 -12.199 -2.475 1.00 87.75 186 GLY A C 1
ATOM 1535 O O . GLY A 1 186 ? -12.458 -12.945 -2.255 1.00 87.75 186 GLY A O 1
ATOM 1536 N N . PHE A 1 187 ? -11.624 -11.072 -3.172 1.00 90.19 187 PHE A N 1
ATOM 1537 C CA . PHE A 1 187 ? -12.772 -10.783 -4.023 1.00 90.19 187 PHE A CA 1
ATOM 1538 C C . PHE A 1 187 ? -12.569 -11.394 -5.411 1.00 90.19 187 PHE A C 1
ATOM 1540 O O . PHE A 1 187 ? -11.443 -11.472 -5.904 1.00 90.19 187 PHE A O 1
ATOM 1547 N N . GLU A 1 188 ? -13.666 -11.840 -6.020 1.00 82.75 188 GLU A N 1
ATOM 1548 C CA . GLU A 1 188 ? -13.680 -12.394 -7.381 1.00 82.75 188 GLU A CA 1
ATOM 1549 C C . GLU A 1 188 ? -14.055 -11.340 -8.436 1.00 82.75 188 GLU A C 1
ATOM 1551 O O . GLU A 1 188 ? -13.707 -11.489 -9.604 1.00 82.75 188 GLU A O 1
ATOM 1556 N N . GLY A 1 189 ? -14.740 -10.268 -8.022 1.00 79.50 189 GLY A N 1
ATOM 1557 C CA . GLY A 1 189 ? -15.128 -9.145 -8.874 1.00 79.50 189 GLY A CA 1
ATOM 1558 C C . GLY A 1 189 ? -14.127 -7.987 -8.856 1.00 79.50 189 GLY A C 1
ATOM 1559 O O . GLY A 1 189 ? -13.278 -7.886 -7.970 1.00 79.50 189 GLY A O 1
ATOM 1560 N N . THR A 1 190 ? -14.263 -7.096 -9.839 1.00 81.75 190 THR A N 1
ATOM 1561 C CA . THR A 1 190 ? -13.481 -5.852 -9.978 1.00 81.75 190 THR A CA 1
ATOM 1562 C C . THR A 1 190 ? -14.162 -4.637 -9.346 1.00 81.75 190 THR A C 1
ATOM 1564 O O . THR A 1 190 ? -13.543 -3.587 -9.218 1.00 81.75 190 THR A O 1
ATOM 1567 N N . GLU A 1 191 ? -15.427 -4.775 -8.951 1.00 84.38 191 GLU A N 1
ATOM 1568 C CA . GLU A 1 191 ? -16.227 -3.741 -8.298 1.00 84.38 191 GLU A CA 1
ATOM 1569 C C . GLU A 1 191 ? -16.789 -4.306 -6.995 1.00 84.38 191 GLU A C 1
ATOM 1571 O O . GLU A 1 191 ? -17.316 -5.418 -6.970 1.00 84.38 191 GLU A O 1
ATOM 1576 N N . VAL A 1 192 ? -16.623 -3.555 -5.908 1.00 90.31 192 VAL A N 1
ATOM 1577 C CA . VAL A 1 192 ? -17.022 -3.948 -4.554 1.00 90.31 192 VAL A CA 1
ATOM 1578 C C . VAL A 1 192 ? -17.536 -2.707 -3.841 1.00 90.31 192 VAL A C 1
ATOM 1580 O O . VAL A 1 192 ? -16.928 -1.639 -3.942 1.00 90.31 192 VAL A O 1
ATOM 1583 N N . SER A 1 193 ? -18.651 -2.839 -3.127 1.00 92.12 193 SER A N 1
ATOM 1584 C CA . SER A 1 193 ? -19.203 -1.734 -2.343 1.00 92.12 193 SER A CA 1
ATOM 1585 C C . SER A 1 193 ? -18.310 -1.382 -1.145 1.00 92.12 193 SER A C 1
ATOM 1587 O O . SER A 1 193 ? -17.559 -2.214 -0.626 1.00 92.12 193 SER A O 1
ATOM 1589 N N . THR A 1 194 ? -18.409 -0.143 -0.656 1.00 92.94 194 THR A N 1
ATOM 1590 C CA . THR A 1 194 ? -17.685 0.290 0.552 1.00 92.94 194 THR A CA 1
ATOM 1591 C C . THR A 1 194 ? -18.018 -0.589 1.762 1.00 92.94 194 THR A C 1
ATOM 1593 O O . THR A 1 194 ? -17.123 -0.929 2.535 1.00 92.94 194 THR A O 1
ATOM 1596 N N . GLU A 1 195 ? -19.274 -1.022 1.898 1.00 94.88 195 GLU A N 1
ATOM 1597 C CA . GLU A 1 195 ? -19.719 -1.917 2.972 1.00 94.88 195 GLU A CA 1
ATOM 1598 C C . GLU A 1 195 ? -19.044 -3.295 2.896 1.00 94.88 195 GLU A C 1
ATOM 1600 O O . GLU A 1 195 ? -18.459 -3.754 3.878 1.00 94.88 195 GLU A O 1
ATOM 1605 N N . GLU A 1 196 ? -19.036 -3.931 1.721 1.00 95.19 196 GLU A N 1
ATOM 1606 C CA . GLU A 1 196 ? -18.373 -5.227 1.522 1.00 95.19 196 GLU A CA 1
ATOM 1607 C C . GLU A 1 196 ? -16.861 -5.147 1.768 1.00 95.19 196 GLU A C 1
ATOM 1609 O O . GLU A 1 196 ? -16.266 -6.065 2.343 1.00 95.19 196 GLU A O 1
ATOM 1614 N N . MET A 1 197 ? -16.228 -4.044 1.354 1.00 95.88 197 MET A N 1
ATOM 1615 C CA . MET A 1 197 ? -14.809 -3.798 1.600 1.00 95.88 197 MET A CA 1
ATOM 1616 C C . MET A 1 197 ? -14.513 -3.675 3.100 1.00 95.88 197 MET A C 1
ATOM 1618 O O . MET A 1 197 ? -13.582 -4.317 3.597 1.00 95.88 197 MET A O 1
ATOM 1622 N N . LEU A 1 198 ? -15.302 -2.878 3.827 1.00 97.19 198 LEU A N 1
ATOM 1623 C CA . LEU A 1 198 ? -15.181 -2.707 5.277 1.00 97.19 198 LEU A CA 1
ATOM 1624 C C . LEU A 1 198 ? -15.361 -4.033 6.012 1.00 97.19 198 LEU A C 1
ATOM 1626 O O . LEU A 1 198 ? -14.542 -4.374 6.868 1.00 97.19 198 LEU A O 1
ATOM 1630 N N . GLU A 1 199 ? -16.383 -4.807 5.647 1.00 96.94 199 GLU A N 1
ATOM 1631 C CA . GLU A 1 199 ? -16.645 -6.103 6.263 1.00 96.94 199 GLU A CA 1
ATOM 1632 C C . GLU A 1 199 ? -15.491 -7.076 6.007 1.00 96.94 199 GLU A C 1
ATOM 1634 O O . GLU A 1 199 ? -14.990 -7.711 6.938 1.00 96.94 199 GLU A O 1
ATOM 1639 N N . ARG A 1 200 ? -14.974 -7.137 4.773 1.00 96.50 200 ARG A N 1
ATOM 1640 C CA . ARG A 1 200 ? -13.829 -7.998 4.460 1.00 96.50 200 ARG A CA 1
ATOM 1641 C C . ARG A 1 200 ? -12.578 -7.588 5.231 1.00 96.50 200 ARG A C 1
ATOM 1643 O O . ARG A 1 200 ? -11.880 -8.458 5.751 1.00 96.50 200 ARG A O 1
ATOM 1650 N N . LEU A 1 201 ? -12.281 -6.293 5.325 1.00 96.50 201 LEU A N 1
ATOM 1651 C CA . LEU A 1 201 ? -11.148 -5.789 6.107 1.00 96.50 201 LEU A CA 1
ATOM 1652 C C . LEU A 1 201 ? -11.308 -6.117 7.597 1.00 96.50 201 LEU A C 1
ATOM 1654 O O . LEU A 1 201 ? -10.348 -6.565 8.226 1.00 96.50 201 LEU A O 1
ATOM 1658 N N . ASN A 1 202 ? -12.514 -5.962 8.148 1.00 97.25 202 ASN A N 1
ATOM 1659 C CA . ASN A 1 202 ? -12.813 -6.307 9.534 1.00 97.25 202 ASN A CA 1
ATOM 1660 C C . ASN A 1 202 ? -12.615 -7.808 9.787 1.00 97.25 202 ASN A C 1
ATOM 1662 O O . ASN A 1 202 ? -11.856 -8.165 10.687 1.00 97.25 202 ASN A O 1
ATOM 1666 N N . GLN A 1 203 ? -13.194 -8.679 8.956 1.00 96.62 203 GLN A N 1
ATOM 1667 C CA . GLN A 1 203 ? -13.020 -10.134 9.047 1.00 96.62 203 GLN A CA 1
ATOM 1668 C C . GLN A 1 203 ? -11.543 -10.537 9.008 1.00 96.62 203 GLN A C 1
ATOM 1670 O O . GLN A 1 203 ? -11.067 -11.232 9.904 1.00 96.62 203 GLN A O 1
ATOM 1675 N N . ARG A 1 204 ? -10.790 -10.044 8.016 1.00 93.69 204 ARG A N 1
ATOM 1676 C CA . ARG A 1 204 ? -9.356 -10.341 7.877 1.00 93.69 204 ARG A CA 1
ATOM 1677 C C . ARG A 1 204 ? -8.538 -9.841 9.066 1.00 93.69 204 ARG A C 1
ATOM 1679 O O . ARG A 1 204 ? -7.611 -10.515 9.503 1.00 93.69 204 ARG A O 1
ATOM 1686 N N . SER A 1 205 ? -8.894 -8.684 9.623 1.00 94.75 205 SER A N 1
ATOM 1687 C CA . SER A 1 205 ? -8.206 -8.133 10.796 1.00 94.75 205 SER A CA 1
ATOM 1688 C C . SER A 1 205 ? -8.399 -8.960 12.071 1.00 94.75 205 SER A C 1
ATOM 1690 O O . SER A 1 205 ? -7.572 -8.881 12.976 1.00 94.75 205 SER A O 1
ATOM 1692 N N . LEU A 1 206 ? -9.464 -9.764 12.154 1.00 95.50 206 LEU A N 1
ATOM 1693 C CA . LEU A 1 206 ? -9.748 -10.619 13.308 1.00 95.50 206 LEU A CA 1
ATOM 1694 C C . LEU A 1 206 ? -8.936 -11.922 13.305 1.00 95.50 206 LEU A C 1
ATOM 1696 O O . LEU A 1 206 ? -8.826 -12.559 14.349 1.00 95.50 206 LEU A O 1
ATOM 1700 N N . GLU A 1 207 ? -8.342 -12.306 12.170 1.00 93.25 207 GLU A N 1
ATOM 1701 C CA . GLU A 1 207 ? -7.555 -13.543 12.043 1.00 93.25 207 GLU A CA 1
ATOM 1702 C C . GLU A 1 207 ? -6.283 -13.523 12.911 1.00 93.25 207 GLU A C 1
ATOM 1704 O O . GLU A 1 207 ? -5.790 -14.572 13.323 1.00 93.25 207 GLU A O 1
ATOM 1709 N N . SER A 1 208 ? -5.732 -12.339 13.199 1.00 90.75 208 SER A N 1
ATOM 1710 C CA . SER A 1 208 ? -4.556 -12.194 14.056 1.00 90.75 208 SER A CA 1
ATOM 1711 C C . SER A 1 208 ? -4.441 -10.787 14.633 1.00 90.75 208 SER A C 1
ATOM 1713 O O . SER A 1 208 ? -4.468 -9.804 13.900 1.00 90.75 208 SER A O 1
ATOM 1715 N N . GLN A 1 209 ? -4.145 -10.707 15.931 1.00 93.50 209 GLN A N 1
ATOM 1716 C CA . GLN A 1 209 ? -3.890 -9.452 16.650 1.00 93.50 209 GLN A CA 1
ATOM 1717 C C . GLN A 1 209 ? -2.426 -8.987 16.581 1.00 93.50 209 GLN A C 1
ATOM 1719 O O . GLN A 1 209 ? -2.106 -7.878 17.008 1.00 93.50 209 GLN A O 1
ATOM 1724 N N . HIS A 1 210 ? -1.521 -9.803 16.032 1.00 93.44 210 HIS A N 1
ATOM 1725 C CA . HIS A 1 210 ? -0.112 -9.438 15.879 1.00 93.44 210 HIS A CA 1
ATOM 1726 C C . HIS A 1 210 ? 0.066 -8.163 15.032 1.00 93.44 210 HIS A C 1
ATOM 1728 O O . HIS A 1 210 ? -0.658 -7.940 14.062 1.00 93.44 210 HIS A O 1
ATOM 1734 N N . ILE A 1 211 ? 1.083 -7.351 15.338 1.00 91.19 211 ILE A N 1
ATOM 1735 C CA . ILE A 1 211 ? 1.332 -6.060 14.669 1.00 91.19 211 ILE A CA 1
ATOM 1736 C C . ILE A 1 211 ? 1.433 -6.152 13.143 1.00 91.19 211 ILE A C 1
ATOM 1738 O O . ILE A 1 211 ? 0.985 -5.244 12.452 1.00 91.19 211 ILE A O 1
ATOM 1742 N N . LEU A 1 212 ? 2.000 -7.231 12.594 1.00 89.19 212 LEU A N 1
ATOM 1743 C CA . LEU A 1 212 ? 2.166 -7.368 11.142 1.00 89.19 212 LEU A CA 1
ATOM 1744 C C . LEU A 1 212 ? 0.826 -7.352 10.383 1.00 89.19 212 LEU A C 1
ATOM 1746 O O . LEU A 1 212 ? 0.651 -6.467 9.548 1.00 89.19 212 LEU A O 1
ATOM 1750 N N . PRO A 1 213 ? -0.125 -8.273 10.634 1.00 91.38 213 PRO A N 1
ATOM 1751 C CA . PRO A 1 213 ? -1.454 -8.202 10.025 1.00 91.38 213 PRO A CA 1
ATOM 1752 C C . PRO A 1 213 ? -2.237 -6.953 10.438 1.00 91.38 213 PRO A C 1
ATOM 1754 O O . PRO A 1 213 ? -2.783 -6.286 9.560 1.00 91.38 213 PRO A O 1
ATOM 1757 N N . SER A 1 214 ? -2.224 -6.577 11.721 1.00 94.31 214 SER A N 1
ATOM 1758 C CA . SER A 1 214 ? -2.966 -5.407 12.212 1.00 94.31 214 SER A CA 1
ATOM 1759 C C . SER A 1 214 ? -2.553 -4.118 11.498 1.00 94.31 214 SER A C 1
ATOM 1761 O O . SER A 1 214 ? -3.407 -3.386 11.003 1.00 94.31 214 SER A O 1
ATOM 1763 N N . TYR A 1 215 ? -1.247 -3.866 11.357 1.00 93.06 215 TYR A N 1
ATOM 1764 C CA . TYR A 1 215 ? -0.735 -2.690 10.651 1.00 93.06 215 TYR A CA 1
ATOM 1765 C C . TYR A 1 215 ? -1.157 -2.669 9.182 1.00 93.06 215 TYR A C 1
ATOM 1767 O O . TYR A 1 215 ? -1.540 -1.618 8.676 1.00 93.06 215 TYR A O 1
ATOM 1775 N N . ARG A 1 216 ? -1.111 -3.815 8.490 1.00 91.81 216 ARG A N 1
ATOM 1776 C CA . ARG A 1 216 ? -1.469 -3.888 7.067 1.00 91.81 216 ARG A CA 1
ATOM 1777 C C . ARG A 1 216 ? -2.920 -3.471 6.839 1.00 91.81 216 ARG A C 1
ATOM 1779 O O . ARG A 1 216 ? -3.173 -2.608 6.005 1.00 91.81 216 ARG A O 1
ATOM 1786 N N . TYR A 1 217 ? -3.857 -4.063 7.580 1.00 95.44 217 TYR A N 1
ATOM 1787 C CA . TYR A 1 217 ? -5.281 -3.770 7.404 1.00 95.44 217 TYR A CA 1
ATOM 1788 C C . TYR A 1 217 ? -5.646 -2.378 7.914 1.00 95.44 217 TYR A C 1
ATOM 1790 O O . TYR A 1 217 ? -6.396 -1.673 7.245 1.00 95.44 217 TYR A O 1
ATOM 1798 N N . ALA A 1 218 ? -5.052 -1.934 9.026 1.00 95.62 218 ALA A N 1
ATOM 1799 C CA . ALA A 1 218 ? -5.210 -0.562 9.493 1.00 95.62 218 ALA A CA 1
ATOM 1800 C C . ALA A 1 218 ? -4.732 0.443 8.428 1.00 95.62 218 ALA A C 1
ATOM 1802 O O . ALA A 1 218 ? -5.462 1.369 8.077 1.00 95.62 218 ALA A O 1
ATOM 1803 N N . LEU A 1 219 ? -3.544 0.241 7.850 1.00 94.56 219 LEU A N 1
ATOM 1804 C CA . LEU A 1 219 ? -3.025 1.136 6.818 1.00 94.56 219 LEU A CA 1
ATOM 1805 C C . LEU A 1 219 ? -3.950 1.188 5.597 1.00 94.56 219 LEU A C 1
ATOM 1807 O O . LEU A 1 219 ? -4.190 2.276 5.081 1.00 94.56 219 LEU A O 1
ATOM 1811 N N . LEU A 1 220 ? -4.508 0.052 5.165 1.00 95.19 220 LEU A N 1
ATOM 1812 C CA . LEU A 1 220 ? -5.495 0.037 4.082 1.00 95.19 220 LEU A CA 1
ATOM 1813 C C . LEU A 1 220 ? -6.744 0.845 4.422 1.00 95.19 220 LEU A C 1
ATOM 1815 O O . LEU A 1 220 ? -7.139 1.671 3.606 1.00 95.19 220 LEU A O 1
ATOM 1819 N N . CYS A 1 221 ? -7.313 0.679 5.619 1.00 96.31 221 CYS A N 1
ATOM 1820 C CA . CYS A 1 221 ? -8.451 1.487 6.057 1.00 96.31 221 CYS A CA 1
ATOM 1821 C C . CYS A 1 221 ? -8.132 2.985 5.993 1.00 96.31 221 CYS A C 1
ATOM 1823 O O . CYS A 1 221 ? -8.899 3.755 5.420 1.00 96.31 221 CYS A O 1
ATOM 1825 N N . LEU A 1 222 ? -6.972 3.396 6.516 1.00 95.06 222 LEU A N 1
ATOM 1826 C CA . LEU A 1 222 ? -6.555 4.796 6.484 1.00 95.06 222 LEU A CA 1
ATOM 1827 C C . LEU A 1 222 ? -6.447 5.318 5.046 1.00 95.06 222 LEU A C 1
ATOM 1829 O O . LEU A 1 222 ? -6.994 6.375 4.746 1.00 95.06 222 LEU A O 1
ATOM 1833 N N . MET A 1 223 ? -5.792 4.582 4.146 1.00 93.69 223 MET A N 1
ATOM 1834 C CA 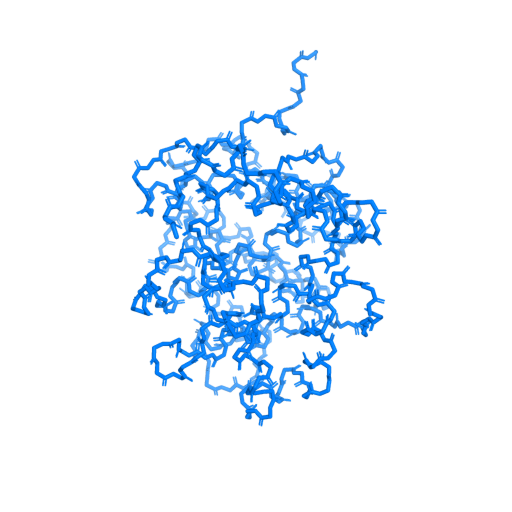. MET A 1 223 ? -5.647 5.007 2.748 1.00 93.69 223 MET A CA 1
ATOM 1835 C C . MET A 1 223 ? -6.985 5.041 2.015 1.00 93.69 223 MET A C 1
ATOM 1837 O O . MET A 1 223 ? -7.277 6.002 1.311 1.00 93.69 223 MET A O 1
ATOM 1841 N N . PHE A 1 224 ? -7.823 4.023 2.195 1.00 95.00 224 PHE A N 1
ATOM 1842 C CA . PHE A 1 224 ? -9.118 3.937 1.527 1.00 95.00 224 PHE A CA 1
ATOM 1843 C C . PHE A 1 224 ? -10.064 5.053 1.958 1.00 95.00 224 PHE A C 1
ATOM 1845 O O . PHE A 1 224 ? -10.798 5.556 1.110 1.00 95.00 224 PHE A O 1
ATOM 1852 N N . SER A 1 225 ? -9.967 5.502 3.214 1.00 94.62 225 SER A N 1
ATOM 1853 C CA . SER A 1 225 ? -10.729 6.633 3.746 1.00 94.62 225 SER A CA 1
ATOM 1854 C C . SER A 1 225 ? -10.473 7.962 3.020 1.00 94.62 225 SER A C 1
ATOM 1856 O O . SER A 1 225 ? -11.330 8.843 3.024 1.00 94.62 225 SER A O 1
ATOM 1858 N N . LEU A 1 226 ? -9.302 8.125 2.390 1.00 91.88 226 LEU A N 1
ATOM 1859 C CA . LEU A 1 226 ? -8.916 9.369 1.714 1.00 91.88 226 LEU A CA 1
ATOM 1860 C C . LEU A 1 226 ? -9.605 9.546 0.357 1.00 91.88 226 LEU A C 1
ATOM 1862 O O . LEU A 1 226 ? -9.618 10.651 -0.170 1.00 91.88 226 LEU A O 1
ATOM 1866 N N . GLY A 1 227 ? -10.152 8.466 -0.205 1.00 90.50 227 GLY A N 1
ATOM 1867 C CA . GLY A 1 227 ? -10.891 8.473 -1.468 1.00 90.50 227 GLY A CA 1
ATOM 1868 C C . GLY A 1 227 ? -12.384 8.224 -1.279 1.00 90.50 227 GLY A C 1
ATOM 1869 O O . GLY A 1 227 ? -13.000 7.627 -2.152 1.00 90.50 227 GLY A O 1
ATOM 1870 N N . GLU A 1 228 ? -12.936 8.562 -0.114 1.00 92.75 228 GLU A N 1
ATOM 1871 C CA . GLU A 1 228 ? -14.351 8.373 0.221 1.00 92.75 228 GLU A CA 1
ATOM 1872 C C . GLU A 1 228 ? -14.996 9.698 0.618 1.00 92.75 228 GLU A C 1
ATOM 1874 O O . GLU A 1 228 ? -14.339 10.610 1.131 1.00 92.75 228 GLU A O 1
ATOM 1879 N N . GLU A 1 229 ? -16.315 9.764 0.452 1.00 92.06 229 GLU A N 1
ATOM 1880 C CA . GLU A 1 229 ? -17.124 10.816 1.055 1.00 92.06 229 GLU A CA 1
ATOM 1881 C C . GLU A 1 229 ? -17.125 10.716 2.585 1.00 92.06 229 GLU A C 1
ATOM 1883 O O . GLU A 1 229 ? -16.618 9.765 3.182 1.00 92.06 229 GLU A O 1
ATOM 1888 N N . ARG A 1 230 ? -17.708 11.716 3.252 1.00 90.75 230 ARG A N 1
ATOM 1889 C CA . ARG A 1 230 ? -17.572 11.882 4.700 1.00 90.75 230 ARG A CA 1
ATOM 1890 C C . ARG A 1 230 ? -18.006 10.657 5.509 1.00 90.75 230 ARG A C 1
ATOM 1892 O O . ARG A 1 230 ? -17.294 10.281 6.438 1.00 90.75 230 ARG A O 1
ATOM 1899 N N . GLU A 1 231 ? -19.142 10.060 5.167 1.00 92.44 231 GLU A N 1
ATOM 1900 C CA . GLU A 1 231 ? -19.681 8.888 5.865 1.00 92.44 231 GLU A CA 1
ATOM 1901 C C . GLU A 1 231 ? -18.779 7.659 5.679 1.00 92.44 231 GLU A C 1
ATOM 1903 O O . GLU A 1 231 ? -18.336 7.059 6.661 1.00 92.44 231 GLU A O 1
ATOM 1908 N N . GLY A 1 232 ? -18.408 7.348 4.432 1.00 93.94 232 GLY A N 1
ATOM 1909 C CA . GLY A 1 232 ? -17.484 6.255 4.118 1.00 93.94 232 GLY A CA 1
ATOM 1910 C C . GLY A 1 232 ? -16.112 6.452 4.766 1.00 93.94 232 GLY A C 1
ATOM 1911 O O . GLY A 1 232 ? -15.569 5.536 5.385 1.00 93.94 232 GLY A O 1
ATOM 1912 N N . GLN A 1 233 ? -15.577 7.675 4.719 1.00 94.69 233 GLN A N 1
ATOM 1913 C CA . GLN A 1 233 ? -14.329 8.033 5.386 1.00 94.69 233 GLN A CA 1
ATOM 1914 C C . GLN A 1 233 ? -14.408 7.770 6.894 1.00 94.69 233 GLN A C 1
ATOM 1916 O O . GLN A 1 233 ? -13.493 7.165 7.454 1.00 94.69 233 GLN A O 1
ATOM 1921 N N . GLN A 1 234 ? -15.488 8.185 7.561 1.00 94.56 234 GLN A N 1
ATOM 1922 C CA . GLN A 1 234 ? -15.672 7.923 8.988 1.00 94.56 234 GLN A CA 1
ATOM 1923 C C . GLN A 1 234 ? -15.729 6.425 9.292 1.00 94.56 234 GLN A C 1
ATOM 1925 O O . GLN A 1 234 ? -15.083 5.989 10.245 1.00 94.56 234 GLN A O 1
ATOM 1930 N N . ALA A 1 235 ? -16.430 5.633 8.481 1.00 95.75 235 ALA A N 1
ATOM 1931 C CA . ALA A 1 235 ? -16.518 4.187 8.668 1.00 95.75 235 ALA A CA 1
ATOM 1932 C C . ALA A 1 235 ? -15.139 3.503 8.562 1.00 95.75 235 ALA A C 1
ATOM 1934 O O . ALA A 1 235 ? -14.759 2.722 9.440 1.00 95.75 235 ALA A O 1
ATOM 1935 N N . TYR A 1 236 ? -14.330 3.859 7.556 1.00 97.50 236 TYR A N 1
ATOM 1936 C CA . TYR A 1 236 ? -12.955 3.355 7.442 1.00 97.50 236 TYR A CA 1
ATOM 1937 C C . TYR A 1 236 ? -12.071 3.784 8.611 1.00 97.50 236 TYR A C 1
ATOM 1939 O O . TYR A 1 236 ? -11.307 2.970 9.128 1.00 97.50 236 TYR A O 1
ATOM 1947 N N . LEU A 1 237 ? -12.162 5.040 9.048 1.00 95.88 237 LEU A N 1
ATOM 1948 C CA . LEU A 1 237 ? -11.355 5.538 10.160 1.00 95.88 237 LEU A CA 1
ATOM 1949 C C . LEU A 1 237 ? -11.755 4.895 11.500 1.00 95.88 237 LEU A C 1
ATOM 1951 O O . LEU A 1 237 ? -10.898 4.567 12.322 1.00 95.88 237 LEU A O 1
ATOM 1955 N N . GLN A 1 238 ? -13.043 4.623 11.710 1.00 95.75 238 GLN A N 1
ATOM 1956 C CA . GLN A 1 238 ? -13.512 3.849 12.861 1.00 95.75 238 GLN A CA 1
ATOM 1957 C C . GLN A 1 238 ? -12.962 2.420 12.840 1.00 95.75 238 GLN A C 1
ATOM 1959 O O . GLN A 1 238 ? -12.501 1.923 13.875 1.00 95.75 238 GLN A O 1
ATOM 1964 N N . LEU A 1 239 ? -12.961 1.765 11.674 1.00 97.44 239 LEU A N 1
ATOM 1965 C CA . LEU A 1 239 ? -12.361 0.443 11.527 1.00 97.44 239 LEU A CA 1
ATOM 1966 C C . LEU A 1 239 ? -10.841 0.493 11.745 1.00 97.44 239 LEU A C 1
ATOM 1968 O O . LEU A 1 239 ? -10.313 -0.350 12.463 1.00 97.44 239 LEU A O 1
ATOM 1972 N N . PHE A 1 240 ? -10.146 1.506 11.219 1.00 97.25 240 PHE A N 1
ATOM 1973 C CA . PHE A 1 240 ? -8.723 1.757 11.476 1.00 97.25 240 PHE A CA 1
ATOM 1974 C C . PHE A 1 240 ? -8.417 1.797 12.981 1.00 97.25 240 PHE A C 1
ATOM 1976 O O . PHE A 1 240 ? -7.608 0.998 13.457 1.00 97.25 240 PHE A O 1
ATOM 1983 N N . SER A 1 241 ? -9.111 2.643 13.751 1.00 96.38 241 SER A N 1
ATOM 1984 C CA . SER A 1 241 ? -8.938 2.703 15.210 1.00 96.38 241 SER A CA 1
ATOM 1985 C C . SER A 1 241 ? -9.270 1.372 15.879 1.00 96.38 241 SER A C 1
ATOM 1987 O O . SER A 1 241 ? -8.570 0.942 16.791 1.00 96.38 241 SER A O 1
ATOM 1989 N N . THR A 1 242 ? -10.320 0.691 15.420 1.00 96.69 242 THR A N 1
ATOM 1990 C CA . THR A 1 242 ? -10.761 -0.589 15.985 1.00 96.69 242 THR A CA 1
ATOM 1991 C C . THR A 1 242 ? -9.720 -1.691 15.799 1.00 96.69 242 THR A C 1
ATOM 1993 O O . THR A 1 242 ? -9.442 -2.428 16.744 1.00 96.69 242 THR A O 1
ATOM 1996 N N . ILE A 1 243 ? -9.108 -1.786 14.616 1.00 97.06 243 ILE A N 1
ATOM 1997 C CA . ILE A 1 243 ? -8.019 -2.731 14.341 1.00 97.06 243 ILE A CA 1
ATOM 1998 C C . ILE A 1 243 ? -6.843 -2.456 15.283 1.00 97.06 243 ILE A C 1
ATOM 2000 O O . ILE A 1 243 ? -6.322 -3.379 15.905 1.00 97.06 243 ILE A O 1
ATOM 2004 N N . LEU A 1 244 ? -6.463 -1.185 15.447 1.00 95.88 244 LEU A N 1
ATOM 2005 C CA . LEU A 1 244 ? -5.353 -0.804 16.320 1.00 95.88 244 LEU A CA 1
ATOM 2006 C C . LEU A 1 244 ? -5.639 -1.049 17.807 1.00 95.88 244 LEU A C 1
ATOM 2008 O O . LEU A 1 244 ? -4.735 -1.473 18.519 1.00 95.88 244 LEU A O 1
ATOM 2012 N N . ARG A 1 245 ? -6.882 -0.868 18.275 1.00 94.94 245 ARG A N 1
ATOM 2013 C CA . ARG A 1 245 ? -7.280 -1.209 19.657 1.00 94.94 245 ARG A CA 1
ATOM 2014 C C . ARG A 1 245 ? -7.163 -2.704 19.956 1.00 94.94 245 ARG A C 1
ATOM 2016 O O . ARG A 1 245 ? -6.886 -3.075 21.089 1.00 94.94 245 ARG A O 1
ATOM 2023 N N . ARG A 1 246 ? -7.408 -3.560 18.959 1.00 95.38 246 ARG A N 1
ATOM 2024 C CA . ARG A 1 246 ? -7.321 -5.027 19.088 1.00 95.38 246 ARG A CA 1
ATOM 2025 C C . ARG A 1 246 ? -5.888 -5.551 18.974 1.00 95.38 246 ARG A C 1
ATOM 2027 O O . ARG A 1 246 ? -5.661 -6.725 19.246 1.00 95.38 246 ARG A O 1
ATOM 2034 N N . MET A 1 247 ? -4.949 -4.726 18.514 1.00 95.44 247 MET A N 1
ATOM 2035 C CA . MET A 1 247 ? -3.576 -5.137 18.249 1.00 95.44 247 MET A CA 1
ATOM 2036 C C . MET A 1 247 ? -2.826 -5.442 19.552 1.00 95.44 247 MET A C 1
ATOM 2038 O O . MET A 1 247 ? -2.866 -4.657 20.497 1.00 95.44 247 MET A O 1
ATOM 2042 N N . ASP A 1 248 ? -2.082 -6.550 19.578 1.00 92.31 248 ASP A N 1
ATOM 2043 C CA . ASP A 1 248 ? -1.193 -6.874 20.695 1.00 92.31 248 ASP A CA 1
ATOM 2044 C C . ASP A 1 248 ? -0.066 -5.835 20.796 1.00 92.31 248 ASP A C 1
ATOM 2046 O O . ASP A 1 248 ? 0.691 -5.592 19.848 1.00 92.31 248 ASP A O 1
ATOM 2050 N N . THR A 1 249 ? 0.048 -5.220 21.971 1.00 91.56 249 THR A N 1
ATOM 2051 C CA . THR A 1 249 ? 0.992 -4.135 22.244 1.00 91.56 249 THR A CA 1
ATOM 2052 C C . THR A 1 249 ? 2.336 -4.619 22.789 1.00 91.56 249 THR A C 1
ATOM 2054 O O . THR A 1 249 ? 3.264 -3.818 22.908 1.00 91.56 249 THR A O 1
ATOM 2057 N N . THR A 1 250 ? 2.497 -5.923 23.048 1.00 87.88 250 THR A N 1
ATOM 2058 C CA . THR A 1 250 ? 3.726 -6.531 23.600 1.00 87.88 250 THR A CA 1
ATOM 2059 C C . THR A 1 250 ? 4.971 -6.206 22.767 1.00 87.88 250 THR A C 1
ATOM 2061 O O . THR A 1 250 ? 6.073 -6.061 23.295 1.00 87.88 250 THR A O 1
ATOM 2064 N N . HIS A 1 251 ? 4.802 -6.049 21.453 1.00 78.94 251 HIS A N 1
ATOM 2065 C CA . HIS A 1 251 ? 5.885 -5.811 20.498 1.00 78.94 251 HIS A CA 1
ATOM 2066 C C . HIS A 1 251 ? 6.100 -4.336 20.125 1.00 78.94 251 HIS A C 1
ATOM 2068 O O . HIS A 1 251 ? 6.973 -4.052 19.291 1.00 78.94 251 HIS A O 1
ATOM 2074 N N . LEU A 1 252 ? 5.327 -3.416 20.716 1.00 86.25 252 LEU A N 1
ATOM 2075 C CA . LEU A 1 252 ? 5.415 -1.977 20.468 1.00 86.25 252 LEU A CA 1
ATOM 2076 C C . LEU A 1 252 ? 6.456 -1.323 21.373 1.00 86.25 252 LEU A C 1
ATOM 2078 O O . LEU A 1 252 ? 6.527 -1.589 22.571 1.00 86.25 252 LEU A O 1
ATOM 2082 N N . ILE A 1 253 ? 7.257 -0.434 20.787 1.00 85.00 253 ILE A N 1
ATOM 2083 C CA . ILE A 1 253 ? 8.261 0.352 21.516 1.00 85.00 253 ILE A CA 1
ATOM 2084 C C . ILE A 1 253 ? 8.204 1.809 21.071 1.00 85.00 253 ILE A C 1
ATOM 2086 O O . ILE A 1 253 ? 8.261 2.698 21.906 1.00 85.00 253 ILE A O 1
ATOM 2090 N N . ALA A 1 254 ? 8.119 2.062 19.765 1.00 81.81 254 ALA A N 1
ATOM 2091 C CA . ALA A 1 254 ? 8.145 3.407 19.206 1.00 81.81 254 ALA A CA 1
ATOM 2092 C C . ALA A 1 254 ? 6.846 4.174 19.443 1.00 81.81 254 ALA A C 1
ATOM 2094 O O . ALA A 1 254 ? 6.897 5.347 19.781 1.00 81.81 254 ALA A O 1
ATOM 2095 N N . VAL A 1 255 ? 5.706 3.514 19.236 1.00 86.94 255 VAL A N 1
ATOM 2096 C CA . VAL A 1 255 ? 4.379 4.151 19.290 1.00 86.94 255 VAL A CA 1
ATOM 2097 C C . VAL A 1 255 ? 3.627 3.848 20.583 1.00 86.94 255 VAL A C 1
ATOM 2099 O O . VAL A 1 255 ? 2.475 4.229 20.725 1.00 86.94 255 VAL A O 1
ATOM 2102 N N . LYS A 1 256 ? 4.239 3.111 21.517 1.00 86.06 256 LYS A N 1
ATOM 2103 C CA . LYS A 1 256 ? 3.543 2.536 22.674 1.00 86.06 256 LYS A CA 1
ATOM 2104 C C . LYS A 1 256 ? 2.764 3.585 23.474 1.00 86.06 256 LYS A C 1
ATOM 2106 O O . LYS A 1 256 ? 1.594 3.361 23.767 1.00 86.06 256 LYS A O 1
ATOM 2111 N N . ASP A 1 257 ? 3.402 4.713 23.766 1.00 85.69 257 ASP A N 1
ATOM 2112 C CA . ASP A 1 257 ? 2.799 5.779 24.569 1.00 85.69 257 ASP A CA 1
ATOM 2113 C C . ASP A 1 257 ? 1.820 6.632 23.745 1.00 85.69 257 ASP A C 1
ATOM 2115 O O . ASP A 1 257 ? 0.845 7.141 24.287 1.00 85.69 257 ASP A O 1
ATOM 2119 N N . ASP A 1 258 ? 2.001 6.692 22.423 1.00 87.69 258 ASP A N 1
ATOM 2120 C CA . ASP A 1 258 ? 1.217 7.526 21.503 1.00 87.69 258 ASP A CA 1
ATOM 2121 C C . ASP A 1 258 ? 0.069 6.772 20.808 1.00 87.69 258 ASP A C 1
ATOM 2123 O O . ASP A 1 258 ? -0.715 7.369 20.072 1.00 87.69 258 ASP A O 1
ATOM 2127 N N . LEU A 1 259 ? -0.074 5.458 21.019 1.00 88.56 259 LEU A N 1
ATOM 2128 C CA . LEU A 1 259 ? -1.082 4.641 20.328 1.00 88.56 259 LEU A CA 1
ATOM 2129 C C . LEU A 1 259 ? -2.519 5.109 20.621 1.00 88.56 259 LEU A C 1
ATOM 2131 O O . LEU A 1 259 ? -3.402 4.981 19.767 1.00 88.56 259 LEU A O 1
ATOM 2135 N N . HIS A 1 260 ? -2.745 5.692 21.801 1.00 89.75 260 HIS A N 1
ATOM 2136 C CA . HIS A 1 260 ? -4.021 6.293 22.194 1.00 89.75 260 HIS A CA 1
ATOM 2137 C C . HIS A 1 260 ? -4.466 7.400 21.216 1.00 89.75 260 HIS A C 1
ATOM 2139 O O . HIS A 1 260 ? -5.646 7.501 20.899 1.00 89.75 260 HIS A O 1
ATOM 2145 N N . ILE A 1 261 ? -3.527 8.138 20.608 1.00 87.75 261 ILE A N 1
ATOM 2146 C CA . ILE A 1 261 ? -3.817 9.173 19.598 1.00 87.75 261 ILE A CA 1
ATOM 2147 C C . ILE A 1 261 ? -4.502 8.574 18.361 1.00 87.75 261 ILE A C 1
ATOM 2149 O O . ILE A 1 261 ? -5.324 9.228 17.730 1.00 87.75 261 ILE A O 1
ATOM 2153 N N . LEU A 1 262 ? -4.191 7.327 17.998 1.00 88.81 262 LEU A N 1
ATOM 2154 C CA . LEU A 1 262 ? -4.807 6.648 16.850 1.00 88.81 262 LEU A CA 1
ATOM 2155 C C . LEU A 1 262 ? -6.110 5.926 17.216 1.00 88.81 262 LEU A C 1
ATOM 2157 O O . LEU A 1 262 ? -6.956 5.669 16.356 1.00 88.81 262 LEU A O 1
ATOM 2161 N N . THR A 1 263 ? -6.250 5.544 18.483 1.00 89.69 263 THR A N 1
ATOM 2162 C CA . THR A 1 263 ? -7.311 4.647 18.945 1.00 89.69 263 THR A CA 1
ATOM 2163 C C . THR A 1 263 ? -8.462 5.378 19.621 1.00 89.69 263 THR A C 1
ATOM 2165 O O . THR A 1 263 ? -9.598 4.938 19.461 1.00 89.69 263 THR A O 1
ATOM 2168 N N . ASP A 1 264 ? -8.221 6.507 20.277 1.00 85.00 264 ASP A N 1
ATOM 2169 C CA . ASP A 1 264 ? -9.242 7.268 21.011 1.00 85.00 264 ASP A CA 1
ATOM 2170 C C . ASP A 1 264 ? -9.750 8.488 20.232 1.00 85.00 264 ASP A C 1
ATOM 2172 O O . ASP A 1 264 ? -10.671 9.177 20.668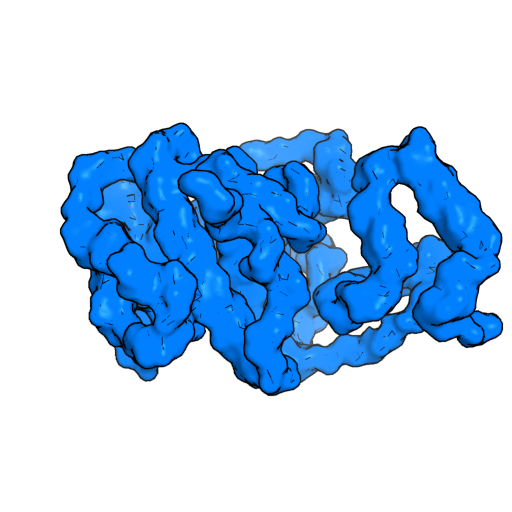 1.00 85.00 264 ASP A O 1
ATOM 2176 N N . ASN A 1 265 ? -9.180 8.749 19.054 1.00 76.12 265 ASN A N 1
ATOM 2177 C CA . ASN A 1 265 ? -9.549 9.895 18.239 1.00 76.12 265 ASN A CA 1
ATOM 2178 C C . ASN A 1 265 ? -10.986 9.776 17.722 1.00 76.12 265 ASN A C 1
ATOM 2180 O O . ASN A 1 265 ? -11.362 8.809 17.052 1.00 76.12 265 ASN A O 1
ATOM 2184 N N . THR A 1 266 ? -11.788 10.800 17.994 1.00 73.31 266 THR A N 1
ATOM 2185 C CA . THR A 1 266 ? -13.057 11.010 17.308 1.00 73.31 266 THR A CA 1
ATOM 2186 C C . THR A 1 266 ? -12.748 11.715 15.997 1.00 73.31 266 THR A C 1
ATOM 2188 O O . THR A 1 266 ? -12.448 12.905 16.003 1.00 73.31 266 THR A O 1
ATOM 2191 N N . TRP A 1 267 ? -12.806 10.987 14.883 1.00 82.81 267 TRP A N 1
ATOM 2192 C CA . TRP A 1 267 ? -12.528 11.471 13.525 1.00 82.81 267 TRP A CA 1
ATOM 2193 C C . TRP A 1 267 ? -13.517 12.559 13.069 1.00 82.81 267 TRP A C 1
ATOM 2195 O O . TRP A 1 267 ? -14.344 12.328 12.190 1.00 82.81 267 TRP A O 1
ATOM 2205 N N . SER A 1 268 ? -13.484 13.737 13.690 1.00 78.50 268 SER A N 1
ATOM 2206 C CA . SER A 1 268 ? -14.441 14.841 13.537 1.00 78.50 268 SER A CA 1
ATOM 2207 C C . SER A 1 268 ? -14.133 15.726 12.332 1.00 78.50 268 SER A C 1
ATOM 2209 O O . SER A 1 268 ? -15.057 16.240 11.699 1.00 78.50 268 SER A O 1
ATOM 2211 N N . GLU A 1 269 ? -12.865 15.811 11.944 1.00 84.06 269 GLU A N 1
ATOM 2212 C CA . GLU A 1 269 ? -12.417 16.519 10.749 1.00 84.06 269 GLU A CA 1
ATOM 2213 C C . GLU A 1 269 ? -12.414 15.603 9.519 1.00 84.06 269 GLU A C 1
ATOM 2215 O O . GLU A 1 269 ? -12.196 14.390 9.616 1.00 84.06 269 GLU A O 1
ATOM 2220 N N . HIS A 1 270 ? -12.693 16.181 8.349 1.00 86.81 270 HIS A N 1
ATOM 2221 C CA . HIS A 1 270 ? -12.540 15.485 7.074 1.00 86.81 270 HIS A CA 1
ATOM 2222 C C . HIS A 1 270 ? -11.054 15.430 6.713 1.00 86.81 270 HIS A C 1
ATOM 2224 O O . HIS A 1 270 ? -10.401 16.470 6.662 1.00 86.81 270 HIS A O 1
ATOM 2230 N N . LEU A 1 271 ? -10.508 14.235 6.487 1.00 88.25 271 LEU A N 1
ATOM 2231 C CA . LEU A 1 271 ? -9.090 14.055 6.176 1.00 88.25 271 LEU A CA 1
ATOM 2232 C C . LEU A 1 271 ? -8.845 14.148 4.670 1.00 88.25 271 LEU A C 1
ATOM 2234 O O . LEU A 1 271 ? -9.561 13.541 3.880 1.00 88.25 271 LEU A O 1
ATOM 2238 N N . THR A 1 272 ? -7.794 14.870 4.288 1.00 85.56 272 THR A N 1
ATOM 2239 C CA . THR A 1 272 ? -7.278 14.918 2.914 1.00 85.56 272 THR A CA 1
ATOM 2240 C C . THR A 1 272 ? -5.759 14.814 2.957 1.00 85.56 272 THR A C 1
ATOM 2242 O O . THR A 1 272 ? -5.145 15.117 3.977 1.00 85.56 272 THR A O 1
ATOM 2245 N N . LEU A 1 273 ? -5.122 14.442 1.844 1.00 77.31 273 LEU A N 1
ATOM 2246 C CA . LEU A 1 273 ? -3.659 14.302 1.772 1.00 77.31 273 LEU A CA 1
ATOM 2247 C C . LEU A 1 273 ? -2.878 15.578 2.130 1.00 77.31 273 LEU A C 1
ATOM 2249 O O . LEU A 1 273 ? -1.680 15.510 2.405 1.00 77.31 273 LEU A O 1
ATOM 2253 N N . HIS A 1 274 ? -3.529 16.742 2.105 1.00 79.94 274 HIS A N 1
ATOM 2254 C CA . HIS A 1 274 ? -2.865 18.036 2.214 1.00 79.94 274 HIS A CA 1
ATOM 2255 C C . HIS A 1 274 ? -3.234 18.835 3.463 1.00 79.94 274 HIS A C 1
ATOM 2257 O O . HIS A 1 274 ? -2.634 19.891 3.664 1.00 79.94 274 HIS A O 1
ATOM 2263 N N . ASN A 1 275 ? -4.158 18.356 4.303 1.00 83.69 275 ASN A N 1
ATOM 2264 C CA . ASN A 1 275 ? -4.561 19.086 5.503 1.00 83.69 275 ASN A CA 1
ATOM 2265 C C . ASN A 1 275 ? -3.722 18.738 6.740 1.00 83.69 275 ASN A C 1
ATOM 2267 O O . ASN A 1 275 ? -3.097 17.680 6.825 1.00 83.69 275 ASN A O 1
ATOM 2271 N N . ASP A 1 276 ? -3.712 19.654 7.708 1.00 82.50 276 ASP A N 1
ATOM 2272 C CA . ASP A 1 276 ? -2.875 19.535 8.904 1.00 82.50 276 ASP A CA 1
ATOM 2273 C C . ASP A 1 276 ? -3.304 18.371 9.801 1.00 82.50 276 ASP A C 1
ATOM 2275 O O . ASP A 1 276 ? -2.448 17.660 10.322 1.00 82.50 276 ASP A O 1
ATOM 2279 N N . ALA A 1 277 ? -4.607 18.089 9.898 1.00 83.88 277 ALA A N 1
ATOM 2280 C CA . ALA A 1 277 ? -5.116 16.942 10.647 1.00 83.88 277 ALA A CA 1
ATOM 2281 C C . ALA A 1 277 ? -4.537 15.610 10.154 1.00 83.88 277 ALA A C 1
ATOM 2283 O O . ALA A 1 277 ? -4.118 14.774 10.957 1.00 83.88 277 ALA A O 1
ATOM 2284 N N . PHE A 1 278 ? -4.451 15.419 8.833 1.00 84.56 278 PHE A N 1
ATOM 2285 C CA . PHE A 1 278 ? -3.808 14.240 8.271 1.00 84.56 278 PHE A CA 1
ATOM 2286 C C . PHE A 1 278 ? -2.306 14.233 8.568 1.00 84.56 278 PHE A C 1
ATOM 2288 O O . PHE A 1 278 ? -1.779 13.203 8.976 1.00 84.56 278 PHE A O 1
ATOM 2295 N N . ARG A 1 279 ? -1.607 15.368 8.443 1.00 81.12 279 ARG A N 1
ATOM 2296 C CA . ARG A 1 279 ? -0.162 15.456 8.737 1.00 81.12 279 ARG A CA 1
ATOM 2297 C C . ARG A 1 279 ? 0.175 15.126 10.188 1.00 81.12 279 ARG A C 1
ATOM 2299 O O . ARG A 1 279 ? 1.157 14.426 10.430 1.00 81.12 279 ARG A O 1
ATOM 2306 N N . GLU A 1 280 ? -0.624 15.600 11.139 1.00 80.69 280 GLU A N 1
ATOM 2307 C CA . GLU A 1 280 ? -0.455 15.269 12.556 1.00 80.69 280 GLU A CA 1
ATOM 2308 C C . GLU A 1 280 ? -0.700 13.780 12.805 1.00 80.69 280 GLU A C 1
ATOM 2310 O O . GLU A 1 280 ? 0.122 13.119 13.441 1.00 80.69 280 GLU A O 1
ATOM 2315 N N . LEU A 1 281 ? -1.749 13.214 12.198 1.00 86.31 281 LEU A N 1
ATOM 2316 C CA . LEU A 1 281 ? -1.999 11.775 12.224 1.00 86.31 281 LEU A CA 1
ATOM 2317 C C . LEU A 1 281 ? -0.802 10.973 11.681 1.00 86.31 281 LEU A C 1
ATOM 2319 O O . LEU A 1 281 ? -0.420 9.951 12.260 1.00 86.31 281 LEU A O 1
ATOM 2323 N N . LEU A 1 282 ? -0.177 11.439 10.591 1.00 84.31 282 LEU A N 1
ATOM 2324 C CA . LEU A 1 282 ? 0.958 10.751 9.976 1.00 84.31 282 LEU A CA 1
ATOM 2325 C C . LEU A 1 282 ? 2.139 10.581 10.932 1.00 84.31 282 LEU A C 1
ATOM 2327 O O . LEU A 1 282 ? 2.819 9.559 10.850 1.00 84.31 282 LEU A O 1
ATOM 2331 N N . LYS A 1 283 ? 2.384 11.524 11.851 1.00 82.31 283 LYS A N 1
ATOM 2332 C CA . LYS A 1 283 ? 3.504 11.429 12.803 1.00 82.31 283 LYS A CA 1
ATOM 2333 C C . LYS A 1 283 ? 3.400 10.161 13.648 1.00 82.31 283 LYS A C 1
ATOM 2335 O O . LYS A 1 283 ? 4.354 9.385 13.718 1.00 82.31 283 LYS A O 1
ATOM 2340 N N . THR A 1 284 ? 2.223 9.882 14.200 1.00 86.50 284 THR A N 1
ATOM 2341 C CA . THR A 1 284 ? 1.994 8.678 15.010 1.00 86.50 284 THR A CA 1
ATOM 2342 C C . THR A 1 284 ? 1.959 7.411 14.150 1.00 86.50 284 THR A C 1
ATOM 2344 O O . THR A 1 284 ? 2.504 6.375 14.537 1.00 86.50 284 THR A O 1
ATOM 2347 N N . VAL A 1 285 ? 1.405 7.479 12.934 1.00 89.12 285 VAL A N 1
ATOM 2348 C CA . VAL A 1 285 ? 1.419 6.342 11.992 1.00 89.12 285 VAL A CA 1
ATOM 2349 C C . VAL A 1 285 ? 2.850 5.978 11.560 1.00 89.12 285 VAL A C 1
ATOM 2351 O O . VAL A 1 285 ? 3.153 4.797 11.370 1.00 89.12 285 VAL A O 1
ATOM 2354 N N . ILE A 1 286 ? 3.762 6.950 11.453 1.00 83.88 286 ILE A N 1
ATOM 2355 C CA . ILE A 1 286 ? 5.191 6.724 11.180 1.00 83.88 286 ILE A CA 1
ATOM 2356 C C . ILE A 1 286 ? 5.867 5.973 12.335 1.00 83.88 286 ILE A C 1
ATOM 2358 O O . ILE A 1 286 ? 6.652 5.051 12.088 1.00 83.88 286 ILE A O 1
ATOM 2362 N N . LEU A 1 287 ? 5.544 6.305 13.588 1.00 84.31 287 LEU A N 1
ATOM 2363 C CA . LEU A 1 287 ? 6.045 5.564 14.752 1.00 84.31 287 LEU A CA 1
ATOM 2364 C C . LEU A 1 287 ? 5.536 4.118 14.748 1.00 84.31 287 LEU A C 1
ATOM 2366 O O . LEU A 1 287 ? 6.316 3.184 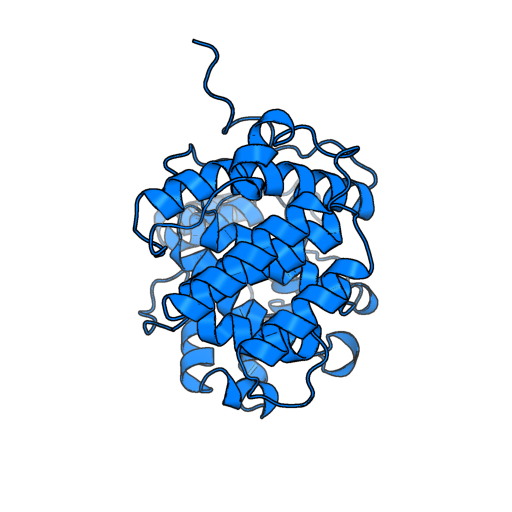14.939 1.00 84.31 287 LEU A O 1
ATOM 2370 N N . LEU A 1 288 ? 4.256 3.912 14.432 1.00 88.81 288 LEU A N 1
ATOM 2371 C CA . LEU A 1 288 ? 3.693 2.571 14.292 1.00 88.81 288 LEU A CA 1
ATOM 2372 C C . LEU A 1 288 ? 4.369 1.785 13.153 1.00 88.81 288 LEU A C 1
ATOM 2374 O O . LEU A 1 288 ? 4.731 0.619 13.327 1.00 88.81 288 LEU A O 1
ATOM 2378 N N . ARG A 1 289 ? 4.623 2.433 12.007 1.00 85.94 289 ARG A N 1
ATOM 2379 C CA . ARG A 1 289 ? 5.377 1.847 10.886 1.00 85.94 289 ARG A CA 1
ATOM 2380 C C . ARG A 1 289 ? 6.755 1.365 11.334 1.00 85.94 289 ARG A C 1
ATOM 2382 O O . ARG A 1 289 ? 7.200 0.309 10.894 1.00 85.94 289 ARG A O 1
ATOM 2389 N N . ARG A 1 290 ? 7.452 2.123 12.182 1.00 80.06 290 ARG A N 1
ATOM 2390 C CA . ARG A 1 290 ? 8.771 1.736 12.701 1.00 80.06 290 ARG A CA 1
ATOM 2391 C C . ARG A 1 290 ? 8.704 0.415 13.468 1.00 80.06 290 ARG A C 1
ATOM 2393 O O . ARG A 1 290 ? 9.526 -0.465 13.212 1.00 80.06 290 ARG A O 1
ATOM 2400 N N . ASP A 1 291 ? 7.734 0.261 14.368 1.00 86.25 291 ASP A N 1
ATOM 2401 C CA . ASP A 1 291 ? 7.552 -0.999 15.097 1.00 86.25 291 ASP A CA 1
ATOM 2402 C C . ASP A 1 291 ? 7.180 -2.148 14.141 1.00 86.25 291 ASP A C 1
ATOM 2404 O O . ASP A 1 291 ? 7.735 -3.243 14.258 1.00 86.25 291 ASP A O 1
ATOM 2408 N N . TYR A 1 292 ? 6.332 -1.885 13.137 1.00 86.56 292 TYR A N 1
ATOM 2409 C CA . TYR A 1 292 ? 5.994 -2.846 12.078 1.00 86.56 292 TYR A CA 1
ATOM 2410 C C . TYR A 1 292 ? 7.233 -3.322 11.300 1.00 86.56 292 TYR A C 1
ATOM 2412 O O . TYR A 1 292 ? 7.469 -4.526 11.194 1.00 86.56 292 TYR A O 1
ATOM 2420 N N . VAL A 1 293 ? 8.057 -2.398 10.788 1.00 78.75 293 VAL A N 1
ATOM 2421 C CA . VAL A 1 293 ? 9.258 -2.733 10.001 1.00 78.75 293 VAL A CA 1
ATOM 2422 C C . VAL A 1 293 ? 10.258 -3.519 10.844 1.00 78.75 293 VAL A C 1
ATOM 2424 O O . VAL A 1 293 ? 10.882 -4.442 10.324 1.00 78.75 293 VAL A O 1
ATOM 2427 N N . ARG A 1 294 ? 10.384 -3.212 12.143 1.00 79.19 294 ARG A N 1
ATOM 2428 C CA . ARG A 1 294 ? 11.233 -3.994 13.053 1.00 79.19 294 ARG A CA 1
ATOM 2429 C C . ARG A 1 294 ? 10.778 -5.436 13.152 1.00 79.19 294 ARG A C 1
ATOM 2431 O O . ARG A 1 294 ? 11.597 -6.330 12.964 1.00 79.19 294 ARG A O 1
ATOM 2438 N N . GLN A 1 295 ? 9.494 -5.664 13.419 1.00 82.38 295 GLN A N 1
ATOM 2439 C CA . GLN A 1 295 ? 8.986 -7.030 13.530 1.00 82.38 295 GLN A CA 1
ATOM 2440 C C . GLN A 1 295 ? 9.084 -7.781 12.203 1.00 82.38 295 GLN A C 1
ATOM 2442 O O . GLN A 1 295 ? 9.444 -8.955 12.186 1.00 82.38 295 GLN A O 1
ATOM 2447 N N . TRP A 1 296 ? 8.838 -7.098 11.085 1.00 78.00 296 TRP A N 1
ATOM 2448 C CA . TRP A 1 296 ? 8.971 -7.705 9.766 1.00 78.00 296 TRP A CA 1
ATOM 2449 C C . TRP A 1 296 ? 10.422 -8.096 9.469 1.00 78.00 296 TRP A C 1
ATOM 2451 O O . TRP A 1 296 ? 10.679 -9.228 9.068 1.00 78.00 296 TRP A O 1
ATOM 2461 N N . ARG A 1 297 ? 11.387 -7.202 9.730 1.00 71.69 297 ARG A N 1
ATOM 2462 C CA . ARG A 1 297 ? 12.814 -7.501 9.553 1.00 71.69 297 ARG A CA 1
ATOM 2463 C C . ARG A 1 297 ? 13.239 -8.677 10.419 1.00 71.69 297 ARG A C 1
ATOM 2465 O O . ARG A 1 297 ? 13.834 -9.610 9.897 1.00 71.69 297 ARG A O 1
ATOM 2472 N N . ARG A 1 298 ? 12.865 -8.682 11.699 1.00 73.31 298 ARG A N 1
ATOM 2473 C CA . ARG A 1 298 ? 13.160 -9.793 12.606 1.00 73.31 298 ARG A CA 1
ATOM 2474 C C . ARG A 1 298 ? 12.605 -11.118 12.082 1.00 73.31 298 ARG A C 1
ATOM 2476 O O . ARG A 1 298 ? 13.303 -12.123 12.141 1.00 73.31 298 ARG A O 1
ATOM 2483 N N . GLN A 1 299 ? 11.385 -11.126 11.541 1.00 72.44 299 GLN A N 1
ATOM 2484 C CA . GLN A 1 299 ? 10.789 -12.325 10.946 1.00 72.44 299 GLN A CA 1
ATOM 2485 C C . GLN A 1 299 ? 11.569 -12.821 9.717 1.00 72.44 299 GLN A C 1
ATOM 2487 O O . GLN A 1 299 ? 11.700 -14.027 9.531 1.00 72.44 299 GLN A O 1
ATOM 2492 N N . VAL A 1 300 ? 12.060 -11.908 8.875 1.00 65.12 300 VAL A N 1
ATOM 2493 C CA . VAL A 1 300 ? 12.718 -12.246 7.602 1.00 65.12 300 VAL A CA 1
ATOM 2494 C C . VAL A 1 300 ? 14.202 -12.577 7.775 1.00 65.12 300 VAL A C 1
ATOM 2496 O O . VAL A 1 300 ? 14.697 -13.490 7.122 1.00 65.12 300 VAL A O 1
ATOM 2499 N N . THR A 1 301 ? 14.924 -11.846 8.627 1.00 62.75 301 THR A N 1
ATOM 2500 C CA . THR A 1 301 ? 16.391 -11.938 8.746 1.00 62.75 301 THR A CA 1
ATOM 2501 C C . THR A 1 301 ? 16.871 -12.442 10.105 1.00 62.75 301 THR A C 1
ATOM 2503 O O . THR A 1 301 ? 18.054 -12.728 10.257 1.00 62.75 301 THR A O 1
ATOM 2506 N N . GLY A 1 302 ? 15.994 -12.528 11.110 1.00 66.25 302 GLY A N 1
ATOM 2507 C CA . GLY A 1 302 ? 16.380 -12.815 12.496 1.00 66.25 302 GLY A CA 1
ATOM 2508 C C . GLY A 1 302 ? 17.029 -11.634 13.228 1.00 66.25 302 GLY A C 1
ATOM 2509 O O . GLY A 1 302 ? 17.392 -11.769 14.394 1.00 66.25 302 GLY A O 1
ATOM 2510 N N . GLU A 1 303 ? 17.169 -10.471 12.583 1.00 61.91 303 GLU A N 1
ATOM 2511 C CA . GLU A 1 303 ? 17.837 -9.300 13.158 1.00 61.91 303 GLU A CA 1
ATOM 2512 C C . GLU A 1 303 ? 16.844 -8.259 13.690 1.00 61.91 303 GLU A C 1
ATOM 2514 O O . GLU A 1 303 ? 15.934 -7.829 12.981 1.00 61.91 303 GLU A O 1
ATOM 2519 N N . ASP A 1 304 ? 17.086 -7.761 14.906 1.00 57.62 304 ASP A N 1
ATOM 2520 C CA . ASP A 1 304 ? 16.334 -6.635 15.485 1.00 57.62 304 ASP A CA 1
ATOM 2521 C C . ASP A 1 304 ? 16.877 -5.260 15.043 1.00 57.62 304 ASP A C 1
ATOM 2523 O O . ASP A 1 304 ? 16.176 -4.246 15.129 1.00 57.62 304 ASP A O 1
ATOM 2527 N N . LYS A 1 305 ? 18.135 -5.195 14.583 1.00 54.19 305 LYS A N 1
ATOM 2528 C CA . LYS A 1 305 ? 18.774 -3.938 14.173 1.00 54.19 305 LYS A CA 1
ATOM 2529 C C . LYS A 1 305 ? 18.351 -3.568 12.762 1.00 54.19 305 LYS A C 1
ATOM 2531 O O . LYS A 1 305 ? 18.695 -4.250 11.805 1.00 54.19 305 LYS A O 1
ATOM 2536 N N . ILE A 1 306 ? 17.665 -2.439 12.634 1.00 54.25 306 ILE A N 1
ATOM 2537 C CA . ILE A 1 306 ? 17.448 -1.774 11.353 1.00 54.25 306 ILE A CA 1
ATOM 2538 C C . ILE A 1 306 ? 18.493 -0.652 11.280 1.00 54.25 306 ILE A C 1
ATOM 2540 O O . ILE A 1 306 ? 18.363 0.292 12.061 1.00 54.25 306 ILE A O 1
ATOM 2544 N N . PRO A 1 307 ? 19.514 -0.740 10.407 1.00 41.88 307 PRO A N 1
ATOM 2545 C CA . PRO A 1 307 ? 20.633 0.203 10.361 1.00 41.88 307 PRO A CA 1
ATOM 2546 C C . PRO A 1 307 ? 20.212 1.682 10.341 1.00 41.88 307 PRO A C 1
ATOM 2548 O O . PRO A 1 307 ? 20.856 2.498 10.989 1.00 41.88 307 PRO A O 1
ATOM 2551 N N . ASP A 1 308 ? 19.065 2.007 9.730 1.00 46.78 308 ASP A N 1
ATOM 2552 C CA . ASP A 1 308 ? 18.734 3.392 9.364 1.00 46.78 308 ASP A CA 1
ATOM 2553 C C . ASP A 1 308 ? 17.407 3.915 9.949 1.00 46.78 308 ASP A C 1
ATOM 2555 O O . ASP A 1 308 ? 16.949 5.001 9.603 1.00 46.78 308 ASP A O 1
ATOM 2559 N N . LEU A 1 309 ? 16.776 3.174 10.867 1.00 44.50 309 LEU A N 1
ATOM 2560 C CA . LEU A 1 309 ? 15.626 3.677 11.643 1.00 44.50 309 LEU A CA 1
ATOM 2561 C C . LEU A 1 309 ? 16.055 4.406 12.931 1.00 44.50 309 LEU A C 1
ATOM 2563 O O . LEU A 1 309 ? 15.208 4.931 13.652 1.00 44.50 309 LEU A O 1
ATOM 2567 N N . TYR A 1 310 ? 17.362 4.425 13.214 1.00 37.62 310 TYR A N 1
ATOM 2568 C CA . TYR A 1 310 ? 17.946 4.937 14.453 1.00 37.62 310 TYR A CA 1
ATOM 2569 C C . TYR A 1 310 ? 18.241 6.443 14.456 1.00 37.62 310 TYR A C 1
ATOM 2571 O O . TYR A 1 310 ? 18.295 7.010 15.544 1.00 37.62 310 TYR A O 1
ATOM 2579 N N . ASN A 1 311 ? 18.406 7.097 13.299 1.00 35.50 311 ASN A N 1
ATOM 2580 C CA . ASN A 1 311 ? 19.091 8.397 13.292 1.00 35.50 311 ASN A CA 1
ATOM 2581 C C . ASN A 1 311 ? 18.220 9.655 13.151 1.00 35.50 311 ASN A C 1
ATOM 2583 O O . ASN A 1 311 ? 18.635 10.672 13.687 1.00 35.50 311 ASN A O 1
ATOM 2587 N N . ASP A 1 312 ? 17.022 9.633 12.550 1.00 38.50 312 ASP A N 1
ATOM 2588 C CA . ASP A 1 312 ? 16.455 10.914 12.061 1.00 38.50 312 ASP A CA 1
ATOM 2589 C C . ASP A 1 312 ? 15.018 11.263 12.478 1.00 38.50 312 ASP A C 1
ATOM 2591 O O . ASP A 1 312 ? 14.441 12.178 11.898 1.00 38.50 312 ASP A O 1
ATOM 2595 N N . LEU A 1 313 ? 14.411 10.592 13.467 1.00 39.38 313 LEU A N 1
ATOM 2596 C CA . LEU A 1 313 ? 13.030 10.910 13.900 1.00 39.38 313 LEU A CA 1
ATOM 2597 C C . LEU A 1 313 ? 12.828 11.059 15.412 1.00 39.38 313 LEU A C 1
ATOM 2599 O O . LEU A 1 313 ? 11.699 11.259 15.856 1.00 39.38 313 LEU A O 1
ATOM 2603 N N . LEU A 1 314 ? 13.888 10.976 16.215 1.00 35.72 314 LEU A N 1
ATOM 2604 C CA . LEU A 1 314 ? 13.809 11.481 17.582 1.00 35.72 314 LEU A CA 1
ATOM 2605 C C . LEU A 1 314 ? 14.041 12.994 17.515 1.00 35.72 314 LEU A C 1
ATOM 2607 O O . LEU A 1 314 ? 14.987 13.406 16.837 1.00 35.72 314 LEU A O 1
ATOM 2611 N N . PRO A 1 315 ? 13.237 13.826 18.203 1.00 32.53 315 PRO A N 1
ATOM 2612 C CA . PRO A 1 315 ? 13.661 15.191 18.442 1.00 32.53 315 PRO A CA 1
ATOM 2613 C C . PRO A 1 315 ? 15.052 15.111 19.064 1.00 32.53 315 PRO A C 1
ATOM 2615 O O . PRO A 1 315 ? 15.288 14.290 19.962 1.00 32.53 315 PRO A O 1
ATOM 2618 N N . ALA A 1 316 ? 15.987 15.916 18.555 1.00 31.33 316 ALA A N 1
ATOM 2619 C CA . ALA A 1 316 ? 17.233 16.142 19.262 1.00 31.33 316 ALA A CA 1
ATOM 2620 C C . ALA A 1 316 ? 16.849 16.436 20.714 1.00 31.33 316 ALA A C 1
ATOM 2622 O O . ALA A 1 316 ? 16.000 17.293 20.953 1.00 31.33 316 ALA A O 1
ATOM 2623 N N . LYS A 1 317 ? 17.386 15.665 21.664 1.00 32.94 317 LYS A N 1
ATOM 2624 C CA . LYS A 1 317 ? 17.230 16.003 23.076 1.00 32.94 317 LYS A CA 1
ATOM 2625 C C . LYS A 1 317 ? 17.807 17.408 23.244 1.00 32.94 317 LYS A C 1
ATOM 2627 O O . LYS A 1 317 ? 19.024 17.572 23.189 1.00 32.94 317 LYS A O 1
ATOM 2632 N N . GLY A 1 318 ? 16.916 18.380 23.370 1.00 29.83 318 GLY A N 1
ATOM 2633 C CA . GLY A 1 318 ? 17.158 19.776 23.686 1.00 29.83 318 GLY A CA 1
ATOM 2634 C C . GLY A 1 318 ? 16.144 20.165 24.736 1.00 29.83 318 GLY A C 1
ATOM 2635 O O . GLY A 1 318 ? 14.946 19.906 24.491 1.00 29.83 318 GLY A O 1
#

Mean predicted aligned error: 11.2 Å

pLDDT: mean 72.96, std 19.13, range [29.83, 97.5]

Nearest PDB structures (foldseek):
  5cwl-assembly2_B  TM=2.821E-01  e=9.098E+00  synthetic construct

Secondary structure (DSSP, 8-state):
----HHHHTT-HHHHHHHHHHHHH-GGGHHHHHHHS-TTGGGTHHHHHHHHTTTSTTTTT---PPP-GGG--HHHHHHHHHHHHHHHHT-HHHHTPPPPTTS-S-HHHHHHHHHHHHHHTTS-HHHH---SHHHHHHTTT-HHHHTTS-HHHHHHHHHHHHTTT-S------HHHHHHHHHHHHHT-SSS---HHHHHHHHHHHHHT--SHHHHHHHHHHHHHHHTTS-HHHHHHHHHHHHHHHHHS--TT-SSSTTTHHHH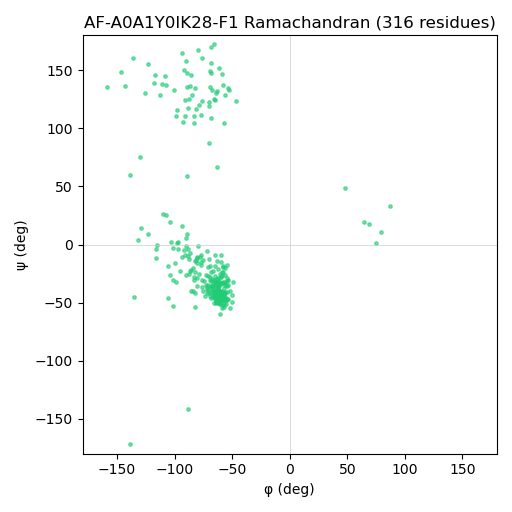HS----SPP-TTSHHHHHHHHHHHHHHHHHHHHHHHHHHS----TTSSSSSSPP--

Radius of gyration: 20.45 Å; Cα contacts (8 Å, |Δi|>4): 333; chains: 1; bounding box: 59×39×47 Å

Solvent-accessible surface area (backbone atoms only — not comparable to full-atom values): 18467 Å² total; per-residue (Å²): 136,90,74,55,82,75,49,56,81,66,36,66,65,60,53,48,49,43,49,47,38,45,72,80,38,53,76,44,40,71,60,44,58,42,66,76,38,59,84,75,29,73,52,81,54,29,54,54,42,56,73,41,41,90,37,82,88,33,56,79,59,90,57,77,85,76,66,53,83,68,54,40,75,66,49,52,49,50,52,47,50,50,34,50,46,56,44,78,57,31,36,84,68,55,77,44,58,79,41,92,85,59,73,92,51,67,65,60,37,48,50,50,37,54,49,45,35,57,49,59,70,44,52,32,69,84,67,67,39,80,53,63,67,42,42,53,78,43,26,85,36,74,79,36,51,82,69,45,54,44,65,60,46,46,52,48,51,49,17,62,77,56,57,60,75,48,92,72,82,92,70,67,59,47,61,41,48,53,54,41,41,28,65,80,75,67,47,91,60,89,75,78,55,72,66,60,51,51,51,50,48,51,58,60,42,68,77,38,38,50,49,67,59,22,50,49,47,25,50,49,25,52,51,52,21,59,70,44,58,74,68,57,18,44,55,25,45,50,48,22,19,52,38,56,67,61,30,56,60,90,76,48,70,70,26,57,89,54,46,56,68,62,47,70,59,75,78,79,68,89,62,41,101,82,41,67,71,38,30,60,51,41,54,53,52,49,29,43,47,51,36,38,53,39,55,51,41,28,74,75,72,71,40,77,78,60,92,68,81,75,79,43,79,69,77,76,94,121

Sequence (318 aa):
MVHTTLEYQNDPWLKNLESYLKQHHPQFNSTVALVSDLSNASGFFSRDIRLAQNFPVYESFRVEPVNRDAFDKTQMFNVMVHQISNTFLHPQWSGLSKGAYFRPEVRYHYIKLILECLRTQFRSAEDGVIGYYSVYHKRHDPRLAHILDPETIATLTEARELFGTVEIPELDIIRILKSSMLVHLGFEGTEVSTEEMLERLNQRSLESQHILPSYRYALLCLMFSLGEEREGQQAYLQLFSTILRRMDTTHLIAVKDDLHILTDNTWSEHLTLHNDAFRELLKTVILLRRDYVRQWRRQVTGEDKIPDLYNDLLPAKG